Protein AF-A0A3D8HR79-F1 (afdb_monomer)

Mean predicted aligned error: 5.08 Å

Radius of gyration: 19.03 Å; Cα contacts (8 Å, |Δi|>4): 554; chains: 1; bounding box: 46×41×56 Å

Nearest PDB structures (foldseek):
  3zfv-assembly1_B  TM=5.501E-01  e=2.311E-08  Saccharolobus solfataricus
  3zfv-assembly3_C-3  TM=5.402E-01  e=1.880E-07  Saccharolobus solfataricus
  2y9h-assembly2_C  TM=3.612E-01  e=1.365E-04  Thermus thermophilus HB8
  6rm3-assembly1_SU0  TM=3.315E-01  e=6.739E-01  Vairimorpha necatrix
  4rx6-assembly1_A  TM=2.700E-01  e=4.431E-01  Bacillus subtilis subsp. subtilis str. 168

Solvent-accessible surface area (backbone atoms only — not comparable to full-atom values): 15802 Å² total; per-residue (Å²): 135,76,87,57,55,38,27,26,40,40,38,36,45,37,46,61,91,64,74,50,58,56,70,52,35,68,45,53,49,50,31,39,49,54,27,34,40,72,72,71,59,87,54,93,82,73,61,70,82,88,37,90,58,46,91,80,30,69,56,36,58,74,71,67,64,74,100,65,80,61,45,41,28,40,42,58,64,63,60,40,73,44,65,49,37,32,36,40,24,24,38,80,43,33,80,45,47,67,61,50,51,53,14,48,48,42,17,49,66,74,67,22,40,69,53,100,91,46,70,48,68,59,80,38,38,39,35,23,49,74,84,42,83,21,34,68,64,73,63,74,87,59,59,45,80,69,95,75,60,76,43,67,59,83,77,94,77,80,54,44,30,33,33,39,37,37,59,21,34,36,34,46,72,55,95,92,37,72,60,48,76,96,69,64,50,58,66,58,55,53,48,40,25,52,56,45,52,31,46,44,73,73,41,73,91,69,84,78,74,95,65,54,55,42,74,80,45,75,52,66,46,79,46,87,38,86,40,84,39,91,88,69,82,44,76,46,84,65,41,21,38,31,40,40,39,31,36,34,67,28,45,67,69,35,37,52,48,50,55,48,22,43,74,72,21,36,54,46,58,27,63,43,22,24,9,34,41,46,80,44,82,96

pLDDT: mean 91.26, std 10.56, range [34.75, 98.69]

Structure (mmCIF, N/CA/C/O backbone):
data_AF-A0A3D8HR79-F1
#
_entry.id   AF-A0A3D8HR79-F1
#
loop_
_atom_site.group_PDB
_atom_site.id
_atom_site.type_symbol
_atom_site.label_atom_id
_atom_site.label_alt_id
_atom_site.label_comp_id
_atom_site.label_asym_id
_atom_site.label_entity_id
_atom_site.label_seq_id
_atom_site.pdbx_PDB_ins_code
_atom_site.Cartn_x
_atom_site.Cartn_y
_atom_site.Cartn_z
_atom_site.occupancy
_atom_site.B_iso_or_equiv
_atom_site.auth_seq_id
_atom_site.auth_comp_id
_atom_site.auth_asym_id
_atom_site.auth_atom_id
_atom_site.pdbx_PDB_model_num
ATOM 1 N N . MET A 1 1 ? 7.649 -23.011 -12.325 1.00 34.75 1 MET A N 1
ATOM 2 C CA . MET A 1 1 ? 6.712 -22.735 -11.217 1.00 34.75 1 MET A CA 1
ATOM 3 C C . MET A 1 1 ? 7.301 -21.598 -10.409 1.00 34.75 1 MET A C 1
ATOM 5 O O . MET A 1 1 ? 8.105 -21.824 -9.521 1.00 34.75 1 MET A O 1
ATOM 9 N N . THR A 1 2 ? 7.035 -20.374 -10.845 1.00 48.09 2 THR A N 1
ATOM 10 C CA . THR A 1 2 ? 7.428 -19.134 -10.173 1.00 48.09 2 THR A CA 1
ATOM 11 C C . THR A 1 2 ? 6.585 -18.993 -8.909 1.00 48.09 2 THR A C 1
ATOM 13 O O . THR A 1 2 ? 5.376 -19.196 -8.978 1.00 48.09 2 THR A O 1
ATOM 16 N N . ASP A 1 3 ? 7.207 -18.689 -7.767 1.00 66.81 3 ASP A N 1
ATOM 17 C CA . ASP A 1 3 ? 6.508 -18.456 -6.495 1.00 66.81 3 ASP A CA 1
ATOM 18 C C . ASP A 1 3 ? 5.517 -17.293 -6.661 1.00 66.81 3 ASP A C 1
ATOM 20 O O . ASP A 1 3 ? 5.898 -16.118 -6.610 1.00 66.81 3 ASP A O 1
ATOM 24 N N . ALA A 1 4 ? 4.258 -17.622 -6.954 1.00 80.88 4 ALA A N 1
ATOM 25 C CA . ALA A 1 4 ? 3.205 -16.641 -7.156 1.00 80.88 4 ALA A CA 1
ATOM 26 C C . ALA A 1 4 ? 2.986 -15.871 -5.851 1.00 80.88 4 ALA A C 1
ATOM 28 O O . ALA A 1 4 ? 2.909 -16.460 -4.773 1.00 80.88 4 ALA A O 1
ATOM 29 N N . LEU A 1 5 ? 2.913 -14.545 -5.951 1.00 93.00 5 LEU A N 1
ATOM 30 C CA . LEU A 1 5 ? 2.750 -13.688 -4.786 1.00 93.00 5 LEU A CA 1
ATOM 31 C C . LEU A 1 5 ? 1.323 -13.832 -4.253 1.00 93.00 5 LEU A C 1
ATOM 33 O O . LEU A 1 5 ? 0.369 -13.477 -4.944 1.00 93.00 5 LEU A O 1
ATOM 37 N N . GLU A 1 6 ? 1.194 -14.361 -3.040 1.00 96.44 6 GLU A N 1
ATOM 38 C CA . GLU A 1 6 ? -0.088 -14.483 -2.352 1.00 96.44 6 GLU A CA 1
ATOM 39 C C . GLU A 1 6 ? -0.481 -13.155 -1.696 1.00 96.44 6 GLU A C 1
ATOM 41 O O . GLU A 1 6 ? 0.364 -12.468 -1.104 1.00 96.44 6 GLU A O 1
ATOM 46 N N . PHE A 1 7 ? -1.753 -12.783 -1.802 1.00 97.94 7 PHE A N 1
ATOM 47 C CA . PHE A 1 7 ? -2.290 -11.565 -1.217 1.00 97.94 7 PHE A CA 1
ATOM 48 C C . PHE A 1 7 ? -3.761 -11.700 -0.812 1.00 97.94 7 PHE A C 1
ATOM 50 O O . PHE A 1 7 ? -4.469 -12.594 -1.250 1.00 97.94 7 PHE A O 1
ATOM 57 N N . CYS A 1 8 ? -4.223 -10.768 0.014 1.00 97.94 8 CYS A N 1
ATOM 58 C CA . CYS A 1 8 ? -5.627 -10.578 0.370 1.00 97.94 8 CYS A CA 1
ATOM 59 C C . CYS A 1 8 ? -5.891 -9.075 0.449 1.00 97.94 8 CYS A C 1
ATOM 61 O O . CYS A 1 8 ? -5.080 -8.337 1.019 1.00 97.94 8 CYS A O 1
ATOM 63 N N . LYS A 1 9 ? -7.015 -8.599 -0.089 1.00 98.44 9 LYS A N 1
ATOM 64 C CA . LYS A 1 9 ? -7.415 -7.189 -0.009 1.00 98.44 9 LYS A CA 1
ATOM 65 C C . LYS A 1 9 ? -8.655 -7.041 0.859 1.00 98.44 9 LYS A C 1
ATOM 67 O O . LYS A 1 9 ? -9.714 -7.551 0.524 1.00 98.44 9 LYS A O 1
ATOM 72 N N . ILE A 1 10 ? -8.548 -6.259 1.928 1.00 98.56 10 ILE A N 1
ATOM 73 C CA . ILE A 1 10 ? -9.700 -5.839 2.728 1.00 98.56 10 ILE A CA 1
ATOM 74 C C . ILE A 1 10 ? -10.057 -4.407 2.335 1.00 98.56 10 ILE A C 1
ATOM 76 O O . ILE A 1 10 ? -9.247 -3.505 2.536 1.00 98.56 10 ILE A O 1
ATOM 80 N N . SER A 1 11 ? -11.244 -4.184 1.778 1.00 98.44 11 SER A N 1
ATOM 81 C CA . SER A 1 11 ? -11.741 -2.865 1.365 1.00 98.44 11 SER A CA 1
ATOM 82 C C . SER A 1 11 ? -12.778 -2.349 2.358 1.00 98.44 11 SER A C 1
ATOM 84 O O . SER A 1 11 ? -13.669 -3.082 2.773 1.00 98.44 11 SER A O 1
ATOM 86 N N . VAL A 1 12 ? -12.690 -1.073 2.717 1.00 97.75 12 VAL A N 1
ATOM 87 C CA . VAL A 1 12 ? -13.604 -0.384 3.629 1.00 97.75 12 VAL A CA 1
ATOM 88 C C . VAL A 1 12 ? -14.261 0.772 2.893 1.00 97.75 12 VAL A C 1
ATOM 90 O O . VAL A 1 12 ? -13.577 1.647 2.361 1.00 97.75 12 VAL A O 1
ATOM 93 N N . LEU A 1 13 ? -15.591 0.802 2.928 1.00 95.88 13 LEU A N 1
ATOM 94 C CA . LEU A 1 13 ? -16.388 1.962 2.553 1.00 95.88 13 LEU A CA 1
ATOM 95 C C . LEU A 1 13 ? -16.957 2.581 3.826 1.00 95.88 13 LEU A C 1
ATOM 97 O O . LEU A 1 13 ? -17.757 1.949 4.519 1.00 95.88 13 LEU A O 1
ATOM 101 N N . ALA A 1 14 ? -16.548 3.807 4.139 1.00 92.25 14 ALA A N 1
ATOM 102 C CA . ALA A 1 14 ? -16.938 4.493 5.367 1.00 92.25 14 ALA A CA 1
ATOM 103 C C . ALA A 1 14 ? -17.611 5.823 5.016 1.00 92.25 14 ALA A C 1
ATOM 105 O O . ALA A 1 14 ? -16.960 6.834 4.723 1.00 92.25 14 ALA A O 1
ATOM 106 N N . ARG A 1 15 ? -18.948 5.815 5.022 1.00 86.69 15 ARG A N 1
ATOM 107 C CA . ARG A 1 15 ? -19.763 6.938 4.557 1.00 86.69 15 ARG A CA 1
ATOM 108 C C . ARG A 1 15 ? -20.239 7.775 5.733 1.00 86.69 15 ARG A C 1
ATOM 110 O O . ARG A 1 15 ? -20.904 7.299 6.654 1.00 86.69 15 ARG A O 1
ATOM 117 N N . ASP A 1 16 ? -19.909 9.056 5.660 1.00 86.88 16 ASP A N 1
ATOM 118 C CA . ASP A 1 16 ? -20.444 10.097 6.526 1.00 86.88 16 ASP A CA 1
ATOM 119 C C . ASP A 1 16 ? -20.352 11.461 5.822 1.00 86.88 16 ASP A C 1
ATOM 121 O O . ASP A 1 16 ? -19.854 11.583 4.705 1.00 86.88 16 ASP A O 1
ATOM 125 N N . SER A 1 17 ? -20.827 12.493 6.505 1.00 84.38 17 SER A N 1
ATOM 126 C CA . SER A 1 17 ? -20.781 13.905 6.127 1.00 84.38 17 SER A CA 1
ATOM 127 C C . SER A 1 17 ? -19.424 14.578 6.376 1.00 84.38 17 SER A C 1
ATOM 129 O O . SER A 1 17 ? -19.198 15.703 5.929 1.00 84.38 17 SER A O 1
ATOM 131 N N . PHE A 1 18 ? -18.507 13.927 7.099 1.00 86.69 18 PHE A N 1
ATOM 132 C CA . PHE A 1 18 ? -17.199 14.503 7.414 1.00 86.69 18 PHE A CA 1
ATOM 133 C C . PHE A 1 18 ? -16.265 14.460 6.203 1.00 86.69 18 PHE A C 1
ATOM 135 O O . PHE A 1 18 ? -15.992 13.391 5.664 1.00 86.69 18 PHE A O 1
ATOM 142 N N . LYS A 1 19 ? -15.698 15.613 5.836 1.00 86.44 19 LYS A N 1
ATOM 143 C CA . LYS A 1 19 ? -14.689 15.700 4.777 1.00 86.44 19 LYS A CA 1
ATOM 144 C C . LYS A 1 19 ? -13.327 15.190 5.279 1.00 86.44 19 LYS A C 1
ATOM 146 O O . LYS A 1 19 ? -12.818 15.746 6.259 1.00 86.44 19 LYS A O 1
ATOM 151 N N . PRO A 1 20 ? -12.712 14.185 4.628 1.00 89.56 20 PRO A N 1
ATOM 152 C CA . PRO A 1 20 ? -11.369 13.743 4.978 1.00 89.56 20 PRO A CA 1
ATOM 153 C C . PRO A 1 20 ? -10.307 14.821 4.706 1.00 89.56 20 PRO A C 1
ATOM 155 O O . PRO A 1 20 ? -10.482 15.656 3.812 1.00 89.56 20 PRO A O 1
ATOM 158 N N . PRO A 1 21 ? -9.175 14.814 5.436 1.00 90.00 21 PRO A N 1
ATOM 159 C CA . PRO A 1 21 ? -7.999 15.570 5.024 1.00 90.00 21 PRO A CA 1
ATOM 160 C C . PRO A 1 21 ? -7.472 15.047 3.681 1.00 90.00 21 PRO A C 1
ATOM 162 O O . PRO A 1 21 ? -7.725 13.904 3.306 1.00 90.00 21 PRO A O 1
ATOM 165 N N . PHE A 1 22 ? -6.656 15.854 2.995 1.00 91.25 22 PHE A N 1
ATOM 166 C CA . PHE A 1 22 ? -6.053 15.476 1.709 1.00 91.25 22 PHE A CA 1
ATOM 167 C C . PHE A 1 22 ? -5.310 14.126 1.755 1.00 91.25 22 PHE A C 1
ATOM 169 O O . PHE A 1 22 ? -5.298 13.387 0.775 1.00 91.25 22 PHE A O 1
ATOM 176 N N . PHE A 1 23 ? -4.733 13.786 2.909 1.00 92.19 23 PHE A N 1
ATOM 177 C CA . PHE A 1 23 ? -4.073 12.512 3.163 1.00 92.19 23 PHE A CA 1
ATOM 178 C C . PHE A 1 23 ? -4.604 11.864 4.448 1.00 92.19 23 PHE A C 1
ATOM 180 O O . PHE A 1 23 ? -4.457 12.425 5.535 1.00 92.19 23 PHE A O 1
ATOM 187 N N . ILE A 1 24 ? -5.170 10.658 4.331 1.00 92.50 24 ILE A N 1
ATOM 188 C CA . ILE A 1 24 ? -5.772 9.909 5.452 1.00 92.50 24 ILE A CA 1
ATOM 189 C C . ILE A 1 24 ? -4.855 8.829 6.044 1.00 92.50 24 ILE A C 1
ATOM 191 O O . ILE A 1 24 ? -5.107 8.334 7.141 1.00 92.50 24 ILE A O 1
ATOM 195 N N . GLY A 1 25 ? -3.767 8.466 5.357 1.00 93.12 25 GLY A N 1
ATOM 196 C CA . GLY A 1 25 ? -2.983 7.274 5.695 1.00 93.12 25 GLY A CA 1
ATOM 197 C C . GLY A 1 25 ? -2.431 7.256 7.122 1.00 93.12 25 GLY A C 1
ATOM 198 O O . GLY A 1 25 ? -2.397 6.212 7.765 1.00 93.12 25 GLY A O 1
ATOM 199 N N . SER A 1 26 ? -2.051 8.414 7.673 1.00 90.25 26 SER A N 1
ATOM 200 C CA . SER A 1 26 ? -1.564 8.495 9.059 1.00 90.25 26 SER A CA 1
ATOM 201 C C . SER A 1 26 ? -2.650 8.256 10.109 1.00 90.25 26 SER A C 1
ATOM 203 O O . SER A 1 26 ? -2.372 7.592 11.110 1.00 90.25 26 SER A O 1
ATOM 205 N N . SER A 1 27 ? -3.853 8.806 9.918 1.00 90.25 27 SER A N 1
ATOM 206 C CA . SER A 1 27 ? -4.946 8.655 10.885 1.00 90.25 27 SER A CA 1
ATOM 207 C C . SER A 1 27 ? -5.519 7.244 10.838 1.00 90.25 27 SER A C 1
ATOM 209 O O . SER A 1 27 ? -5.667 6.628 11.891 1.00 90.25 27 SER A O 1
ATOM 211 N N . VAL A 1 28 ? -5.740 6.702 9.636 1.00 94.38 28 VAL A N 1
ATOM 212 C CA . VAL A 1 28 ? -6.233 5.330 9.444 1.00 94.38 28 VAL A CA 1
ATOM 213 C C . VAL A 1 28 ? -5.239 4.316 10.003 1.00 94.38 28 VAL A C 1
ATOM 215 O O . VAL A 1 28 ? -5.604 3.512 10.858 1.00 94.38 28 VAL A O 1
ATOM 218 N N . ARG A 1 29 ? -3.954 4.404 9.627 1.00 94.69 29 ARG A N 1
ATOM 219 C CA . ARG A 1 29 ? -2.916 3.504 10.155 1.00 94.69 29 ARG A CA 1
ATOM 220 C C . ARG A 1 29 ? -2.829 3.552 11.677 1.00 94.69 29 ARG A C 1
ATOM 222 O O . ARG A 1 29 ? -2.655 2.511 12.309 1.00 94.69 29 ARG A O 1
ATOM 229 N N . GLY A 1 30 ? -2.890 4.751 12.259 1.00 93.50 30 GLY A N 1
ATOM 230 C CA . GLY A 1 30 ? -2.798 4.946 13.704 1.00 93.50 30 GLY A CA 1
ATOM 231 C C . GLY A 1 30 ? -3.991 4.360 14.457 1.00 93.50 30 GLY A C 1
ATOM 232 O O . GLY A 1 30 ? -3.796 3.652 15.442 1.00 93.50 30 GLY A O 1
ATOM 233 N N . ALA A 1 31 ? -5.208 4.613 13.972 1.00 94.94 31 ALA A N 1
ATOM 234 C CA . ALA A 1 31 ? -6.428 4.078 14.569 1.00 94.94 31 ALA A CA 1
ATOM 235 C C . ALA A 1 31 ? -6.493 2.548 14.452 1.00 94.94 31 ALA A C 1
ATOM 237 O O . ALA A 1 31 ? -6.803 1.886 15.442 1.00 94.94 31 ALA A O 1
ATOM 238 N N . LEU A 1 32 ? -6.096 1.984 13.303 1.00 97.50 32 LEU A N 1
ATOM 239 C CA . LEU A 1 32 ? -6.008 0.533 13.139 1.00 97.50 32 LEU A CA 1
ATOM 240 C C . LEU A 1 32 ? -4.992 -0.062 14.109 1.00 97.50 32 LEU A C 1
ATOM 242 O O . LEU A 1 32 ? -5.269 -1.080 14.726 1.00 97.50 32 LEU A O 1
ATOM 246 N N . GLY A 1 33 ? -3.842 0.590 14.291 1.00 96.44 33 GLY A N 1
ATOM 247 C CA . GLY A 1 33 ? -2.816 0.114 15.216 1.00 96.44 33 GLY A CA 1
ATOM 248 C C . GLY A 1 33 ? -3.325 0.064 16.651 1.00 96.44 33 GLY A C 1
ATOM 249 O O . GLY A 1 33 ? -3.103 -0.922 17.348 1.00 96.44 33 GLY A O 1
ATOM 250 N N . HIS A 1 34 ? -4.067 1.086 17.079 1.00 95.25 34 HIS A N 1
ATOM 251 C CA . HIS A 1 34 ? -4.714 1.071 18.388 1.00 95.25 34 HIS A CA 1
ATOM 252 C C . HIS A 1 34 ? -5.738 -0.069 18.500 1.00 95.25 34 HIS A C 1
ATOM 254 O O . HIS A 1 34 ? -5.740 -0.784 19.504 1.00 95.25 34 HIS A O 1
ATOM 260 N N . ALA A 1 35 ? -6.602 -0.243 17.498 1.00 96.94 35 ALA A N 1
ATOM 261 C CA . ALA A 1 35 ? -7.620 -1.288 17.504 1.00 96.94 35 ALA A CA 1
ATOM 262 C C . ALA A 1 35 ? -6.992 -2.686 17.536 1.00 96.94 35 ALA A C 1
ATOM 264 O O . ALA A 1 35 ? -7.309 -3.483 18.417 1.00 96.94 35 ALA A O 1
ATOM 265 N N . LEU A 1 36 ? -6.029 -2.941 16.650 1.00 97.69 36 LEU A N 1
ATOM 266 C CA . LEU A 1 36 ? -5.305 -4.203 16.567 1.00 97.69 36 LEU A CA 1
ATOM 267 C C . LEU A 1 36 ? -4.607 -4.519 17.887 1.00 97.69 36 LEU A C 1
ATOM 269 O O . LEU A 1 36 ? -4.794 -5.604 18.428 1.00 97.69 36 LEU A O 1
ATOM 273 N N . LYS A 1 37 ? -3.879 -3.551 18.462 1.00 96.38 37 LYS A N 1
ATOM 274 C CA . LYS A 1 37 ? -3.212 -3.734 19.757 1.00 96.38 37 LYS A CA 1
ATOM 275 C C . LYS A 1 37 ? -4.196 -4.124 20.855 1.00 96.38 37 LYS A C 1
ATOM 277 O O . LYS A 1 37 ? -3.887 -5.007 21.641 1.00 96.38 37 LYS A O 1
ATOM 282 N N . SER A 1 38 ? -5.373 -3.499 20.894 1.00 95.06 38 SER A N 1
ATOM 283 C CA . SER A 1 38 ? -6.394 -3.808 21.905 1.00 95.06 38 SER A CA 1
ATOM 284 C C . SER A 1 38 ? -7.036 -5.189 21.753 1.00 95.06 38 SER A C 1
ATOM 286 O O . SER A 1 38 ? -7.643 -5.666 22.702 1.00 95.06 38 SER A O 1
ATOM 288 N N . ILE A 1 39 ? -6.919 -5.813 20.578 1.00 94.81 39 ILE A N 1
ATOM 289 C CA . ILE A 1 39 ? -7.441 -7.160 20.315 1.00 94.81 39 ILE A CA 1
ATOM 290 C C . ILE A 1 39 ? -6.381 -8.221 20.608 1.00 94.81 39 ILE A C 1
ATOM 292 O O . ILE A 1 39 ? -6.700 -9.255 21.179 1.00 94.81 39 ILE A O 1
ATOM 296 N N . VAL A 1 40 ? -5.127 -7.979 20.211 1.00 96.00 40 VAL A N 1
ATOM 297 C CA . VAL A 1 40 ? -4.087 -9.025 20.214 1.00 96.00 40 VAL A CA 1
ATOM 298 C C . VAL A 1 40 ? -3.132 -8.954 21.402 1.00 96.00 40 VAL A C 1
ATOM 300 O O . VAL A 1 40 ? -2.361 -9.884 21.629 1.00 96.00 40 VAL A O 1
ATOM 303 N N . CYS A 1 41 ? -3.103 -7.842 22.140 1.00 95.12 41 CYS A N 1
ATOM 304 C CA . CYS A 1 41 ? -2.185 -7.698 23.262 1.00 95.12 41 CYS A CA 1
ATOM 305 C C . CYS A 1 41 ? -2.716 -8.437 24.493 1.00 95.12 41 CYS A C 1
ATOM 307 O O . CYS A 1 41 ? -3.749 -8.074 25.042 1.00 95.12 41 CYS A O 1
ATOM 309 N N . ILE A 1 42 ? -1.955 -9.431 24.949 1.00 91.56 42 ILE A N 1
ATOM 310 C CA . ILE A 1 42 ? -2.266 -10.246 26.134 1.00 91.56 42 ILE A CA 1
ATOM 311 C C . ILE A 1 42 ? -1.532 -9.790 27.407 1.00 91.56 42 ILE A C 1
ATOM 313 O O . ILE A 1 42 ? -1.620 -10.451 28.435 1.00 91.56 42 ILE A O 1
ATOM 317 N N . LYS A 1 43 ? -0.745 -8.706 27.342 1.00 87.44 43 LYS A N 1
ATOM 318 C CA . LYS A 1 43 ? 0.040 -8.189 28.479 1.00 87.44 43 LYS A CA 1
ATOM 319 C C . LYS A 1 43 ? -0.629 -6.944 29.048 1.00 87.44 43 LYS A C 1
ATOM 321 O O . LYS A 1 43 ? -0.856 -5.985 28.314 1.00 87.44 43 LYS A O 1
ATOM 326 N N . ASP A 1 44 ? -0.778 -6.903 30.367 1.00 77.88 44 ASP A N 1
ATOM 327 C CA . ASP A 1 44 ? -1.381 -5.768 31.081 1.00 77.88 44 ASP A CA 1
ATOM 328 C C . ASP A 1 44 ? -0.601 -4.458 30.901 1.00 77.88 44 ASP A C 1
ATOM 330 O O . ASP A 1 44 ? -1.176 -3.374 30.850 1.00 77.88 44 ASP A O 1
ATOM 334 N N . THR A 1 45 ? 0.726 -4.540 30.759 1.00 78.44 45 THR A N 1
ATOM 335 C CA . THR A 1 45 ? 1.590 -3.357 30.607 1.00 78.44 45 THR A CA 1
ATOM 336 C C . THR A 1 45 ? 1.500 -2.710 29.226 1.00 78.44 45 THR A C 1
ATOM 338 O O . THR A 1 45 ? 1.948 -1.576 29.053 1.00 78.44 45 THR A O 1
ATOM 341 N N . ALA A 1 46 ? 0.978 -3.427 28.223 1.00 82.38 46 ALA A N 1
ATOM 342 C CA . ALA A 1 46 ? 0.935 -3.009 26.822 1.00 82.38 46 ALA A CA 1
ATOM 343 C C . ALA A 1 46 ? 2.291 -2.518 26.253 1.00 82.38 46 ALA A C 1
ATOM 345 O O . ALA A 1 46 ? 2.325 -1.740 25.290 1.00 82.38 46 ALA A O 1
ATOM 346 N N . GLN A 1 47 ? 3.420 -2.966 26.815 1.00 87.81 47 GLN A N 1
ATOM 347 C CA . GLN A 1 47 ? 4.761 -2.628 26.335 1.00 87.81 47 GLN A CA 1
ATOM 348 C C . GLN A 1 47 ? 5.273 -3.681 25.350 1.00 87.81 47 GLN A C 1
ATOM 350 O O . GLN A 1 47 ? 5.285 -4.873 25.640 1.00 87.81 47 GLN A O 1
ATOM 355 N N . CYS A 1 48 ? 5.713 -3.230 24.174 1.00 90.50 48 CYS A N 1
ATOM 356 C CA . CYS A 1 48 ? 6.242 -4.118 23.136 1.00 90.50 48 CYS A CA 1
ATOM 357 C C . CYS A 1 48 ? 7.757 -4.333 23.250 1.00 90.50 48 CYS A C 1
ATOM 359 O O . CYS A 1 48 ? 8.271 -5.340 22.769 1.00 90.50 48 CYS A O 1
ATOM 361 N N . ASN A 1 49 ? 8.476 -3.407 23.891 1.00 87.81 49 ASN A N 1
ATOM 362 C CA . ASN A 1 49 ? 9.912 -3.544 24.105 1.00 87.81 49 ASN A CA 1
ATOM 363 C C . ASN A 1 49 ? 10.193 -4.696 25.082 1.00 87.81 49 ASN A C 1
ATOM 365 O O . ASN A 1 49 ? 9.669 -4.689 26.191 1.00 87.81 49 ASN A O 1
ATOM 369 N N . GLY A 1 50 ? 10.998 -5.675 24.665 1.00 86.94 50 GLY A N 1
ATOM 370 C CA . GLY A 1 50 ? 11.272 -6.877 25.461 1.00 86.94 50 GLY A CA 1
ATOM 371 C C . GLY A 1 50 ? 10.090 -7.849 25.587 1.00 86.94 50 GLY A C 1
ATOM 372 O O . GLY A 1 50 ? 10.116 -8.713 26.456 1.00 86.94 50 GLY A O 1
ATOM 373 N N . CYS A 1 51 ? 9.047 -7.724 24.755 1.00 91.44 51 CYS A N 1
ATOM 374 C CA . CYS A 1 51 ? 7.904 -8.636 24.798 1.00 91.44 51 CYS A CA 1
ATOM 375 C C . CYS A 1 51 ? 8.282 -10.037 24.287 1.00 91.44 51 CYS A C 1
ATOM 377 O O . CYS A 1 51 ? 8.730 -10.195 23.152 1.00 91.44 51 CYS A O 1
ATOM 379 N N . GLU A 1 52 ? 8.029 -11.063 25.100 1.00 92.06 52 GLU A N 1
ATOM 380 C CA . GLU A 1 52 ? 8.336 -12.474 24.803 1.00 92.06 52 GLU A CA 1
ATOM 381 C C . GLU A 1 52 ? 7.559 -13.009 23.589 1.00 92.06 52 GLU A C 1
ATOM 383 O O . GLU A 1 52 ? 8.037 -13.881 22.868 1.00 92.06 52 GLU A O 1
ATOM 388 N N . PHE A 1 53 ? 6.388 -12.428 23.312 1.00 91.50 53 PHE A N 1
ATOM 389 C CA . PHE A 1 53 ? 5.513 -12.805 22.200 1.00 91.50 53 PHE A CA 1
ATOM 390 C C . PHE A 1 53 ? 5.807 -12.039 20.903 1.00 91.50 53 PHE A C 1
ATOM 392 O O . PHE A 1 53 ? 5.083 -12.198 19.924 1.00 91.50 53 PHE A O 1
ATOM 399 N N . ALA A 1 54 ? 6.843 -11.190 20.866 1.00 91.38 54 ALA A N 1
ATOM 400 C CA . ALA A 1 54 ? 7.109 -10.301 19.732 1.00 91.38 54 ALA A CA 1
ATOM 401 C C . ALA A 1 54 ? 7.203 -11.039 18.385 1.00 91.38 54 ALA A C 1
ATOM 403 O O . ALA A 1 54 ? 6.703 -10.535 17.387 1.00 91.38 54 ALA A O 1
ATOM 404 N N . LYS A 1 55 ? 7.780 -12.249 18.365 1.00 89.75 55 LYS A N 1
ATOM 405 C CA . LYS A 1 55 ? 7.992 -13.038 17.137 1.00 89.75 55 LYS A CA 1
ATOM 406 C C . LYS A 1 55 ? 6.710 -13.572 16.487 1.00 89.75 55 LYS A C 1
ATOM 408 O O . LYS A 1 55 ? 6.746 -13.899 15.309 1.00 89.75 55 LYS A O 1
ATOM 413 N N . SER A 1 56 ? 5.623 -13.705 17.244 1.00 91.12 56 SER A N 1
ATOM 414 C CA . SER A 1 56 ? 4.340 -14.247 16.769 1.00 91.12 56 SER A CA 1
ATOM 415 C C . SER A 1 56 ? 3.201 -13.229 16.872 1.00 91.12 56 SER A C 1
ATOM 417 O O . SER A 1 56 ? 2.032 -13.576 16.737 1.00 91.12 56 SER A O 1
ATOM 419 N N . CYS A 1 57 ? 3.516 -11.969 17.178 1.00 94.81 57 CYS A N 1
ATOM 420 C CA . CYS A 1 57 ? 2.528 -10.926 17.409 1.00 94.81 57 CYS A CA 1
ATOM 421 C C . CYS A 1 57 ? 2.333 -10.093 16.138 1.00 94.81 57 CYS A C 1
ATOM 423 O O . CYS A 1 57 ? 3.180 -9.268 15.799 1.00 94.81 57 CYS A O 1
ATOM 425 N N . VAL A 1 58 ? 1.166 -10.220 15.500 1.00 96.12 58 VAL A N 1
ATOM 426 C CA . VAL A 1 58 ? 0.801 -9.433 14.305 1.00 96.12 58 VAL A CA 1
ATOM 427 C C . VAL A 1 58 ? 0.935 -7.918 14.524 1.00 96.12 58 VAL A C 1
ATOM 429 O O . VAL A 1 58 ? 1.395 -7.189 13.647 1.00 96.12 58 VAL A O 1
ATOM 432 N N . PHE A 1 59 ? 0.611 -7.413 15.724 1.00 97.00 59 PHE A N 1
ATOM 433 C CA . PHE A 1 59 ? 0.804 -5.993 16.034 1.00 97.00 59 PHE A CA 1
ATOM 434 C C . PHE A 1 59 ? 2.288 -5.606 15.999 1.00 97.00 59 PHE A C 1
ATOM 436 O O . PHE A 1 59 ? 2.634 -4.548 15.467 1.00 97.00 59 PHE A O 1
ATOM 443 N N . PHE A 1 60 ? 3.163 -6.453 16.546 1.00 95.38 60 PHE A N 1
ATOM 444 C CA . PHE A 1 60 ? 4.601 -6.202 16.553 1.00 95.38 60 PHE A CA 1
ATOM 445 C C . PHE A 1 60 ? 5.150 -6.167 15.121 1.00 95.38 60 PHE A C 1
ATOM 447 O O . PHE A 1 60 ? 5.821 -5.200 14.748 1.00 95.38 60 PHE A O 1
ATOM 454 N N . ASP A 1 61 ? 4.773 -7.140 14.291 1.00 94.06 61 ASP A N 1
ATOM 455 C CA . ASP A 1 61 ? 5.174 -7.213 12.882 1.00 94.06 61 ASP A CA 1
ATOM 456 C C . ASP A 1 61 ? 4.709 -5.993 12.068 1.00 94.06 61 ASP A C 1
ATOM 458 O O . ASP A 1 61 ? 5.450 -5.460 11.231 1.00 94.06 61 ASP A O 1
ATOM 462 N N . PHE A 1 62 ? 3.511 -5.475 12.355 1.00 95.38 62 PHE A N 1
ATOM 463 C CA . PHE A 1 62 ? 2.951 -4.341 11.620 1.00 95.38 62 PHE A CA 1
ATOM 464 C C . PHE A 1 62 ? 3.493 -2.978 12.069 1.00 95.38 62 PHE A C 1
ATOM 466 O O . PHE A 1 62 ? 3.599 -2.044 11.259 1.00 95.38 62 PHE A O 1
ATOM 473 N N . TYR A 1 63 ? 3.773 -2.819 13.366 1.00 94.56 63 TYR A N 1
ATOM 474 C CA . TYR A 1 63 ? 3.967 -1.502 13.979 1.00 94.56 63 TYR A CA 1
ATOM 475 C C . TYR A 1 63 ? 5.317 -1.301 14.666 1.00 94.56 63 TYR A C 1
ATOM 477 O O . TYR A 1 63 ? 5.777 -0.158 14.699 1.00 94.56 63 TYR A O 1
ATOM 485 N N . GLU A 1 64 ? 5.955 -2.359 15.163 1.00 93.81 64 GLU A N 1
ATOM 486 C CA . GLU A 1 64 ? 7.179 -2.265 15.971 1.00 93.81 64 GLU A CA 1
ATOM 487 C C . GLU A 1 64 ? 8.432 -2.716 15.211 1.00 93.81 64 GLU A C 1
ATOM 489 O O . GLU A 1 64 ? 9.512 -2.168 15.444 1.00 93.81 64 GLU A O 1
ATOM 494 N N . CYS A 1 65 ? 8.304 -3.640 14.252 1.00 90.75 65 CYS A N 1
ATOM 495 C CA . CYS A 1 65 ? 9.393 -4.023 13.355 1.00 90.75 65 CYS A CA 1
ATOM 496 C C . CYS A 1 65 ? 9.896 -2.814 12.545 1.00 90.75 65 CYS A C 1
ATOM 498 O O . CYS A 1 65 ? 9.151 -2.168 11.806 1.00 90.75 65 CYS A O 1
ATOM 500 N N . LYS A 1 66 ? 11.189 -2.495 12.676 1.00 89.44 66 LYS A N 1
ATOM 501 C CA . LYS A 1 66 ? 11.829 -1.340 12.020 1.00 89.44 66 LYS A CA 1
ATOM 502 C C . LYS A 1 66 ? 12.713 -1.790 10.868 1.00 89.44 66 LYS A C 1
ATOM 504 O O . LYS A 1 66 ? 13.307 -2.858 10.913 1.00 89.44 66 LYS A O 1
ATOM 509 N N . ASN A 1 67 ? 12.872 -0.917 9.873 1.00 86.06 67 ASN A N 1
ATOM 510 C CA . ASN A 1 67 ? 13.766 -1.120 8.724 1.00 86.06 67 ASN A CA 1
ATOM 511 C C . ASN A 1 67 ? 13.454 -2.367 7.872 1.00 86.06 67 ASN A C 1
ATOM 513 O O . ASN A 1 67 ? 14.322 -2.837 7.136 1.00 86.06 67 ASN A O 1
ATOM 517 N N . VAL A 1 68 ? 12.211 -2.850 7.921 1.00 90.94 68 VAL A N 1
ATOM 518 C CA . VAL A 1 68 ? 11.715 -3.970 7.113 1.00 90.94 68 VAL A CA 1
ATOM 519 C C . VAL A 1 68 ? 10.767 -3.486 6.016 1.00 90.94 68 VAL A C 1
ATOM 521 O O . VAL A 1 68 ? 10.197 -2.393 6.094 1.00 90.94 68 VAL A O 1
ATOM 524 N N . TYR A 1 69 ? 10.582 -4.312 4.988 1.00 92.56 69 TYR A N 1
ATOM 525 C CA . TYR A 1 69 ? 9.393 -4.216 4.150 1.00 92.56 69 TYR A CA 1
ATOM 526 C C . TYR A 1 69 ? 8.261 -4.911 4.895 1.00 92.56 69 TYR A C 1
ATOM 528 O O . TYR A 1 69 ? 8.342 -6.105 5.152 1.00 92.56 69 TYR A O 1
ATOM 536 N N . HIS A 1 70 ? 7.238 -4.156 5.286 1.00 94.62 70 HIS A N 1
ATOM 537 C CA . HIS A 1 70 ? 6.064 -4.769 5.889 1.00 94.62 70 HIS A CA 1
ATOM 538 C C . HIS A 1 70 ? 5.262 -5.498 4.814 1.00 94.62 70 HIS A C 1
ATOM 540 O O . HIS A 1 70 ? 5.055 -4.964 3.722 1.00 94.62 70 HIS A O 1
ATOM 546 N N . ASN A 1 71 ? 4.747 -6.669 5.168 1.00 96.75 71 ASN A N 1
ATOM 547 C CA . ASN A 1 71 ? 3.913 -7.509 4.312 1.00 96.75 71 ASN A CA 1
ATOM 548 C C . ASN A 1 71 ? 2.448 -7.039 4.281 1.00 96.75 71 ASN A C 1
ATOM 550 O O . ASN A 1 71 ? 1.522 -7.826 4.131 1.00 96.75 71 ASN A O 1
ATOM 554 N N . PHE A 1 72 ? 2.240 -5.728 4.402 1.00 98.00 72 PHE A N 1
ATOM 555 C CA . PHE A 1 72 ? 0.951 -5.090 4.199 1.00 98.00 72 PHE A CA 1
ATOM 556 C C . PHE A 1 72 ? 1.132 -3.662 3.679 1.00 98.00 72 PHE A C 1
ATOM 558 O O . PHE A 1 72 ? 2.165 -3.011 3.896 1.00 98.00 72 PHE A O 1
ATOM 565 N N . ARG A 1 73 ? 0.099 -3.131 3.029 1.00 97.88 73 ARG A N 1
ATOM 566 C CA . ARG A 1 73 ? 0.013 -1.705 2.694 1.00 97.88 73 ARG A CA 1
ATOM 567 C C . ARG A 1 73 ? -1.412 -1.199 2.790 1.00 97.88 73 ARG A C 1
ATOM 569 O O . ARG A 1 73 ? -2.350 -1.955 2.571 1.00 97.88 73 ARG A O 1
ATOM 576 N N . PHE A 1 74 ? -1.561 0.098 3.039 1.00 98.31 74 PHE A N 1
ATOM 577 C CA . PHE A 1 74 ? -2.847 0.753 2.808 1.00 98.31 74 PHE A CA 1
ATOM 578 C C . PHE A 1 74 ? -3.011 1.076 1.323 1.00 98.31 74 PHE A C 1
ATOM 580 O O . PHE A 1 74 ? -2.034 1.266 0.592 1.00 98.31 74 PHE A O 1
ATOM 587 N N . ASP A 1 75 ? -4.259 1.164 0.893 1.00 98.06 75 ASP A N 1
ATOM 588 C CA . ASP A 1 75 ? -4.656 1.551 -0.450 1.00 98.06 75 ASP A CA 1
ATOM 589 C C . ASP A 1 75 ? -5.737 2.628 -0.365 1.00 98.06 75 ASP A C 1
ATOM 591 O O . ASP A 1 75 ? -6.775 2.419 0.243 1.00 98.06 75 ASP A O 1
ATOM 595 N N . PHE A 1 76 ? -5.488 3.809 -0.910 1.00 97.06 76 PHE A N 1
ATOM 596 C CA . PHE A 1 76 ? -6.477 4.884 -1.007 1.00 97.06 76 PHE A CA 1
ATOM 597 C C . PHE A 1 76 ? -6.004 5.896 -2.045 1.00 97.06 76 PHE A C 1
ATOM 599 O O . PHE A 1 76 ? -4.893 5.793 -2.570 1.00 97.06 76 PHE A O 1
ATOM 606 N N . GLU A 1 77 ? -6.839 6.887 -2.326 1.00 95.69 77 GLU A N 1
ATOM 607 C CA . GLU A 1 77 ? -6.505 8.008 -3.199 1.00 95.69 77 GLU A CA 1
ATOM 608 C C . GLU A 1 77 ? -6.477 9.314 -2.405 1.00 95.69 77 GLU A C 1
ATOM 610 O O . GLU A 1 77 ? -7.132 9.458 -1.368 1.00 95.69 77 GLU A O 1
ATOM 615 N N . LEU A 1 78 ? -5.672 10.269 -2.864 1.00 94.12 78 LEU A N 1
ATOM 616 C CA . LEU A 1 78 ? -5.549 11.560 -2.196 1.00 94.12 78 LEU A CA 1
ATOM 617 C C . LEU A 1 78 ? -6.765 12.443 -2.466 1.00 94.12 78 LEU A C 1
ATOM 619 O O . LEU A 1 78 ? -7.310 12.460 -3.565 1.00 94.12 78 LEU A O 1
ATOM 623 N N . GLY A 1 79 ? -7.150 13.235 -1.467 1.00 92.25 79 GLY A N 1
ATOM 624 C CA . GLY A 1 79 ? -8.209 14.235 -1.619 1.00 92.25 79 GLY A CA 1
ATOM 625 C C . GLY A 1 79 ? -9.607 13.657 -1.840 1.00 92.25 79 GLY A C 1
ATOM 626 O O . GLY A 1 79 ? -10.489 14.383 -2.296 1.00 92.25 79 GLY A O 1
ATOM 627 N N . MET A 1 80 ? -9.823 12.381 -1.513 1.00 93.38 80 MET A N 1
ATOM 628 C CA . MET A 1 80 ? -11.134 11.755 -1.638 1.00 93.38 80 MET A CA 1
ATOM 629 C C . MET A 1 80 ? -12.173 12.384 -0.704 1.00 93.38 80 MET A C 1
ATOM 631 O O . MET A 1 80 ? -11.847 12.782 0.417 1.00 93.38 80 MET A O 1
ATOM 635 N N . PRO A 1 81 ? -13.446 12.470 -1.135 1.00 91.25 81 PRO A N 1
ATOM 636 C CA . PRO A 1 81 ? -14.511 13.072 -0.338 1.00 91.25 81 PRO A CA 1
ATOM 637 C C . PRO A 1 81 ? -14.990 12.169 0.808 1.00 91.25 81 PRO A C 1
ATOM 639 O O . PRO A 1 81 ? -15.847 12.586 1.584 1.00 91.25 81 PRO A O 1
ATOM 642 N N . ARG A 1 82 ? -14.477 10.935 0.906 1.00 91.69 82 ARG A N 1
ATOM 643 C CA . ARG A 1 82 ? -14.886 9.901 1.867 1.00 91.69 82 ARG A CA 1
ATOM 644 C C . ARG A 1 82 ? -13.677 9.154 2.419 1.00 91.69 82 ARG A C 1
ATOM 646 O O . ARG A 1 82 ? -12.607 9.166 1.813 1.00 91.69 82 ARG A O 1
ATOM 653 N N . TYR A 1 83 ? -13.858 8.499 3.562 1.00 92.31 83 TYR A N 1
ATOM 654 C CA . TYR A 1 83 ? -12.838 7.656 4.192 1.00 92.31 83 TYR A CA 1
ATOM 655 C C . TYR A 1 83 ? -12.876 6.232 3.630 1.00 92.31 83 TYR A C 1
ATOM 657 O O . TYR A 1 83 ? -12.909 5.261 4.382 1.00 92.31 83 TYR A O 1
ATOM 665 N N . ASP A 1 84 ? -12.865 6.119 2.306 1.00 95.12 84 ASP A N 1
ATOM 666 C CA . ASP A 1 84 ? -12.792 4.829 1.635 1.00 95.12 84 ASP A CA 1
ATOM 667 C C . ASP A 1 84 ? -11.313 4.453 1.485 1.00 95.12 84 ASP A C 1
ATOM 669 O O . ASP A 1 84 ? -10.485 5.257 1.041 1.00 95.12 84 ASP A O 1
ATOM 673 N N . PHE A 1 85 ? -10.956 3.253 1.928 1.00 97.62 85 PHE A N 1
ATOM 674 C CA . PHE A 1 85 ? -9.584 2.753 1.876 1.00 97.62 85 PHE A CA 1
ATOM 675 C C . PHE A 1 85 ? -9.574 1.228 1.855 1.00 97.62 85 PHE A C 1
ATOM 677 O O . PHE A 1 85 ? -10.521 0.576 2.278 1.00 97.62 85 PHE A O 1
ATOM 684 N N . GLY A 1 86 ? -8.474 0.652 1.398 1.00 98.31 86 GLY A N 1
ATOM 685 C CA . GLY A 1 86 ? -8.183 -0.763 1.482 1.00 98.31 86 GLY A CA 1
ATOM 686 C C . GLY A 1 86 ? -6.910 -1.042 2.268 1.00 98.31 86 GLY A C 1
ATOM 687 O O . GLY A 1 86 ? -6.103 -0.150 2.554 1.00 98.31 86 GLY A O 1
ATOM 688 N N . ILE A 1 87 ? -6.727 -2.311 2.597 1.00 98.56 87 ILE A N 1
ATOM 689 C CA . ILE A 1 87 ? -5.504 -2.875 3.150 1.00 98.56 87 ILE A CA 1
ATOM 690 C C . ILE A 1 87 ? -5.191 -4.121 2.344 1.00 98.56 87 ILE A C 1
ATOM 692 O O . ILE A 1 87 ? -6.004 -5.038 2.284 1.00 98.56 87 ILE A O 1
ATOM 696 N N . PHE A 1 88 ? -4.012 -4.151 1.739 1.00 98.69 88 PHE A N 1
ATOM 697 C CA . PHE A 1 88 ? -3.465 -5.383 1.197 1.00 98.69 88 PHE A CA 1
ATOM 698 C C . PHE A 1 88 ? -2.612 -6.063 2.256 1.00 98.69 88 PHE A C 1
ATOM 700 O O . PHE A 1 88 ? -1.791 -5.400 2.894 1.00 98.69 88 PHE A O 1
ATOM 707 N N . LEU A 1 89 ? -2.796 -7.368 2.396 1.00 98.56 89 LEU A N 1
ATOM 708 C CA . LEU A 1 89 ? -1.976 -8.297 3.161 1.00 98.56 89 LEU A CA 1
ATOM 709 C C . LEU A 1 89 ? -1.243 -9.196 2.165 1.00 98.56 89 LEU A C 1
ATOM 711 O O . LEU A 1 89 ? -1.814 -9.534 1.130 1.00 98.56 89 LEU A O 1
ATOM 715 N N . PHE A 1 90 ? 0.006 -9.553 2.450 1.00 98.00 90 PHE A N 1
ATOM 716 C CA . PHE A 1 90 ? 0.859 -10.295 1.523 1.00 98.00 90 PHE A CA 1
ATOM 717 C C . PHE A 1 90 ? 1.556 -11.471 2.203 1.00 98.00 90 PHE A C 1
ATOM 719 O O . PHE A 1 90 ? 1.986 -11.362 3.355 1.00 98.00 90 PHE A O 1
ATOM 726 N N . GLY A 1 91 ? 1.740 -12.565 1.460 1.00 95.56 91 GLY A N 1
ATOM 727 C CA . GLY A 1 91 ? 2.431 -13.764 1.938 1.00 95.56 91 GLY A CA 1
ATOM 728 C C . GLY A 1 91 ? 1.899 -14.207 3.300 1.00 95.56 91 GLY A C 1
ATOM 729 O O . GLY A 1 91 ? 0.690 -14.302 3.488 1.00 95.56 91 GLY A O 1
ATOM 730 N N . LYS A 1 92 ? 2.796 -14.374 4.283 1.00 93.25 92 LYS A N 1
ATOM 731 C CA . LYS A 1 92 ? 2.424 -14.805 5.642 1.00 93.25 92 LYS A CA 1
ATOM 732 C C . LYS A 1 92 ? 1.309 -13.974 6.290 1.00 93.25 92 LYS A C 1
ATOM 734 O O . LYS A 1 92 ? 0.545 -14.507 7.071 1.00 93.25 92 LYS A O 1
ATOM 739 N N . GLU A 1 93 ? 1.173 -12.686 5.963 1.00 96.50 93 GLU A N 1
ATOM 740 C CA . GLU A 1 93 ? 0.168 -11.834 6.617 1.00 96.50 93 GLU A CA 1
ATOM 741 C C . GLU A 1 93 ? -1.250 -12.047 6.097 1.00 96.50 93 GLU A C 1
ATOM 743 O O . GLU A 1 93 ? -2.196 -11.524 6.685 1.00 96.50 93 GLU A O 1
ATOM 748 N N . VAL A 1 94 ? -1.421 -12.815 5.020 1.00 97.25 94 VAL A N 1
ATOM 749 C CA . VAL A 1 94 ? -2.744 -13.217 4.535 1.00 97.25 94 VAL A CA 1
ATOM 750 C C . VAL A 1 94 ? -3.488 -13.998 5.619 1.00 97.25 94 VAL A C 1
ATOM 752 O O . VAL A 1 94 ? -4.662 -13.722 5.846 1.00 97.25 94 VAL A O 1
ATOM 755 N N . GLU A 1 95 ? -2.805 -14.858 6.385 1.00 96.12 95 GLU A N 1
ATOM 756 C CA . GLU A 1 95 ? -3.404 -15.628 7.491 1.00 96.12 95 GLU A CA 1
ATOM 757 C C . GLU A 1 95 ? -4.005 -14.735 8.592 1.00 96.12 95 GLU A C 1
ATOM 759 O O . GLU A 1 95 ? -4.938 -15.128 9.293 1.00 96.12 95 GLU A O 1
ATOM 764 N N . ASN A 1 96 ? -3.517 -13.496 8.705 1.00 97.19 96 ASN A N 1
ATOM 765 C CA . ASN A 1 96 ? -3.990 -12.514 9.669 1.00 97.19 96 ASN A CA 1
ATOM 766 C C . ASN A 1 96 ? -5.231 -11.739 9.184 1.00 97.19 96 ASN A C 1
ATOM 768 O O . ASN A 1 96 ? -5.743 -10.890 9.917 1.00 97.19 96 ASN A O 1
ATOM 772 N N . ALA A 1 97 ? -5.778 -12.020 7.995 1.00 97.56 97 ALA A N 1
ATOM 773 C CA . ALA A 1 97 ? -6.963 -11.327 7.482 1.00 97.56 97 ALA A CA 1
ATOM 774 C C . ALA A 1 97 ? -8.160 -11.318 8.461 1.00 97.56 97 ALA A C 1
ATOM 776 O O . ALA A 1 97 ? -8.714 -10.234 8.672 1.00 97.56 97 ALA A O 1
ATOM 777 N N . PRO A 1 98 ? -8.521 -12.423 9.153 1.0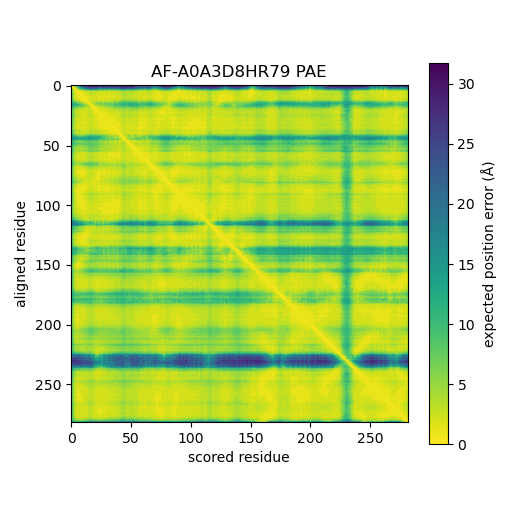0 96.31 98 PRO A N 1
ATOM 778 C CA . PRO A 1 98 ? -9.619 -12.409 10.126 1.00 96.31 98 PRO A CA 1
ATOM 779 C C . PRO A 1 98 ? -9.374 -11.472 11.319 1.00 96.31 98 PRO A C 1
ATOM 781 O O . PRO A 1 98 ? -10.272 -10.733 11.729 1.00 96.31 98 PRO A O 1
ATOM 784 N N . VAL A 1 99 ? -8.151 -11.444 11.866 1.00 96.81 99 VAL A N 1
ATOM 785 C CA . VAL A 1 99 ? -7.824 -10.556 12.995 1.00 96.81 99 VAL A CA 1
ATOM 786 C C . VAL A 1 99 ? -7.753 -9.092 12.557 1.00 96.81 99 VAL A C 1
ATOM 788 O O . VAL A 1 99 ? -8.186 -8.206 13.297 1.00 96.81 99 VAL A O 1
ATOM 791 N N . ILE A 1 100 ? -7.288 -8.816 11.333 1.00 97.88 100 ILE A N 1
ATOM 792 C CA . ILE A 1 100 ? -7.319 -7.465 10.759 1.00 97.88 100 ILE A CA 1
ATOM 793 C C . ILE A 1 100 ? -8.762 -7.017 10.493 1.00 97.88 100 ILE A C 1
ATOM 795 O O . ILE A 1 100 ? -9.090 -5.868 10.789 1.00 97.88 100 ILE A O 1
ATOM 799 N N . LEU A 1 101 ? -9.644 -7.899 10.015 1.00 96.88 101 LEU A N 1
ATOM 800 C CA . LEU A 1 101 ? -11.072 -7.613 9.843 1.00 96.88 101 LEU A CA 1
ATOM 801 C C . LEU A 1 101 ? -11.737 -7.253 11.181 1.00 96.88 101 LEU A C 1
ATOM 803 O O . LEU A 1 101 ? -12.420 -6.232 11.274 1.00 96.88 101 LEU A O 1
ATOM 807 N N . ALA A 1 102 ? -11.468 -8.022 12.241 1.00 96.00 102 ALA A N 1
ATOM 808 C CA . ALA A 1 102 ? -11.939 -7.711 13.592 1.00 96.00 102 ALA A CA 1
ATOM 809 C C . ALA A 1 102 ? -11.380 -6.369 14.107 1.00 96.00 102 ALA A C 1
ATOM 811 O O . ALA A 1 102 ? -12.109 -5.565 14.694 1.00 96.00 102 ALA A O 1
ATOM 812 N N . ALA A 1 103 ? -10.103 -6.075 13.842 1.00 97.44 103 ALA A N 1
ATOM 813 C CA . ALA A 1 103 ? -9.488 -4.795 14.190 1.00 97.44 103 ALA A CA 1
ATOM 814 C C . ALA A 1 103 ? -10.091 -3.615 13.423 1.00 97.44 103 ALA A C 1
ATOM 816 O O . ALA A 1 103 ? -10.285 -2.550 14.009 1.00 97.44 103 ALA A O 1
ATOM 817 N N . LEU A 1 104 ? -10.432 -3.790 12.146 1.00 97.12 104 LEU A N 1
ATOM 818 C CA . LEU A 1 104 ? -11.136 -2.785 11.351 1.00 97.12 104 LEU A CA 1
ATOM 819 C C . LEU A 1 104 ? -12.546 -2.538 11.885 1.00 97.12 104 LEU A C 1
ATOM 821 O O . LEU A 1 104 ? -12.927 -1.379 12.049 1.00 97.12 104 LEU A O 1
ATOM 825 N N . HIS A 1 105 ? -13.292 -3.595 12.218 1.00 95.12 105 HIS A N 1
ATOM 826 C CA . HIS A 1 105 ? -14.602 -3.467 12.859 1.00 95.12 105 HIS A CA 1
ATOM 827 C C . HIS A 1 105 ? -14.501 -2.659 14.159 1.00 95.12 105 HIS A C 1
ATOM 829 O O . HIS A 1 105 ? -15.148 -1.615 14.279 1.00 95.12 105 HIS A O 1
ATOM 835 N N . LYS A 1 106 ? -13.609 -3.056 15.077 1.00 95.25 106 LYS A N 1
ATOM 836 C CA . LYS A 1 106 ? -13.385 -2.355 16.350 1.00 95.25 106 LYS A CA 1
ATOM 837 C C . LYS A 1 106 ? -12.952 -0.905 16.135 1.00 95.25 106 LYS A C 1
ATOM 839 O O . LYS A 1 106 ? -13.454 0.008 16.794 1.00 95.25 106 LYS A O 1
ATOM 844 N N . MET A 1 107 ? -12.046 -0.669 15.186 1.00 95.75 107 MET A N 1
ATOM 845 C CA . MET A 1 107 ? -11.599 0.672 14.814 1.00 95.75 107 MET A CA 1
ATOM 846 C C . MET A 1 107 ? -12.771 1.546 14.366 1.00 95.75 107 MET A C 1
ATOM 848 O O . MET A 1 107 ? -12.881 2.681 14.817 1.00 95.75 107 MET A O 1
ATOM 852 N N . LEU A 1 108 ? -13.629 1.054 13.473 1.00 94.12 108 LEU A N 1
ATOM 853 C CA . LEU A 1 108 ? -14.662 1.862 12.823 1.00 94.12 108 LEU A CA 1
ATOM 854 C C . LEU A 1 108 ? -15.917 2.025 13.694 1.00 94.12 108 LEU A C 1
ATOM 856 O O . LEU A 1 108 ? -16.516 3.103 13.698 1.00 94.12 108 LEU A O 1
ATOM 860 N N . CYS A 1 109 ? -16.289 0.992 14.457 1.00 91.56 109 CYS A N 1
ATOM 861 C CA . CYS A 1 109 ? -17.527 0.956 15.239 1.00 91.56 109 CYS A CA 1
ATOM 862 C C . CYS A 1 109 ? -17.336 1.426 16.690 1.00 91.56 109 CYS A C 1
ATOM 864 O O . CYS A 1 109 ? -18.172 2.166 17.215 1.00 91.56 109 CYS A O 1
ATOM 866 N N . GLU A 1 110 ? -16.230 1.052 17.341 1.00 91.31 110 GLU A N 1
ATOM 867 C CA . GLU A 1 110 ? -16.027 1.282 18.780 1.00 91.31 110 GLU A CA 1
ATOM 868 C C . GLU A 1 110 ? -15.066 2.436 19.075 1.00 91.31 110 GLU A C 1
ATOM 870 O O . GLU A 1 110 ? -15.368 3.283 19.920 1.00 91.31 110 GLU A O 1
ATOM 875 N N . ILE A 1 111 ? -13.936 2.513 18.368 1.00 92.62 111 ILE A N 1
ATOM 876 C CA . ILE A 1 111 ? -12.872 3.489 18.660 1.00 92.62 111 ILE A CA 1
ATOM 877 C C . ILE A 1 111 ? -13.082 4.800 17.892 1.00 92.62 111 ILE A C 1
ATOM 879 O O . ILE A 1 111 ? -13.031 5.877 18.485 1.00 92.62 111 ILE A O 1
ATOM 883 N N . GLY A 1 112 ? -13.351 4.717 16.591 1.00 91.50 112 GLY A N 1
ATOM 884 C CA . GLY A 1 112 ? -13.409 5.842 15.660 1.00 91.50 112 GLY A CA 1
ATOM 885 C C . GLY A 1 112 ? -12.034 6.360 15.213 1.00 91.50 112 GLY A C 1
ATOM 886 O O . GLY A 1 112 ? -10.982 5.983 15.732 1.00 91.50 112 GLY A O 1
ATOM 887 N N . LEU A 1 113 ? -12.030 7.272 14.239 1.00 90.94 113 LEU A N 1
ATOM 888 C CA . LEU A 1 113 ? -10.812 7.928 13.744 1.00 90.94 113 LEU A CA 1
ATOM 889 C C . LEU A 1 113 ? -10.609 9.274 14.435 1.00 90.94 113 LEU A C 1
ATOM 891 O O . LEU A 1 113 ? -11.504 10.117 14.450 1.00 90.94 113 LEU A O 1
ATOM 895 N N . LYS A 1 114 ? -9.409 9.535 14.952 1.00 83.81 114 LYS A N 1
ATOM 896 C CA . LYS A 1 114 ? -9.061 10.864 15.472 1.00 83.81 114 LYS A CA 1
ATOM 897 C C . LYS A 1 114 ? -8.830 11.844 14.317 1.00 83.81 114 LYS A C 1
ATOM 899 O O . LYS A 1 114 ? -8.033 11.567 13.420 1.00 83.81 114 LYS A O 1
ATOM 904 N N . SER A 1 115 ? -9.499 12.994 14.362 1.00 78.25 115 SER A N 1
ATOM 905 C CA . SER A 1 115 ? -9.309 14.109 13.431 1.00 78.25 115 SER A CA 1
ATOM 906 C C . SER A 1 115 ? -9.323 15.425 14.206 1.00 78.25 115 SER A C 1
ATOM 908 O O . SER A 1 115 ? -10.355 15.771 14.781 1.00 78.25 115 SER A O 1
ATOM 910 N N . SER A 1 116 ? -8.176 16.113 14.242 1.00 70.38 116 SER A N 1
ATOM 911 C CA . SER A 1 116 ? -7.884 17.314 15.047 1.00 70.38 116 SER A CA 1
ATOM 912 C C . SER A 1 116 ? -8.414 17.231 16.486 1.00 70.38 116 SER A C 1
ATOM 914 O O . SER A 1 116 ? -7.713 16.712 17.352 1.00 70.38 116 SER A O 1
ATOM 916 N N . ASP A 1 117 ? -9.661 17.654 16.713 1.00 71.12 117 ASP A N 1
ATOM 917 C CA . ASP A 1 117 ? -10.259 17.829 18.042 1.00 71.12 117 ASP A CA 1
ATOM 918 C C . ASP A 1 117 ? -11.438 16.884 18.317 1.00 71.12 117 ASP A C 1
ATOM 920 O O . ASP A 1 117 ? -12.062 16.943 19.374 1.00 71.12 117 ASP A O 1
ATOM 924 N N . LYS A 1 118 ? -11.774 15.989 17.379 1.00 83.44 118 LYS A N 1
ATOM 925 C CA . LYS A 1 118 ? -12.895 15.054 17.536 1.00 83.44 118 LYS A CA 1
ATOM 926 C C . LYS A 1 118 ? -12.565 13.635 17.101 1.00 83.44 118 LYS A C 1
ATOM 928 O O . LYS A 1 118 ? -11.629 13.363 16.350 1.00 83.44 118 LYS A O 1
ATOM 933 N N . THR A 1 119 ? -13.380 12.715 17.600 1.00 88.31 119 THR A N 1
ATOM 934 C CA . THR A 1 119 ? -13.369 11.313 17.183 1.00 88.31 119 THR A CA 1
ATOM 935 C C . THR A 1 119 ? -14.491 11.119 16.173 1.00 88.31 119 THR A C 1
ATOM 937 O O . THR A 1 119 ? -15.658 11.308 16.507 1.00 88.31 119 THR A O 1
ATOM 940 N N . LEU A 1 120 ? -14.137 10.795 14.933 1.00 90.31 120 LEU A N 1
ATOM 941 C CA . LEU A 1 120 ? -15.078 10.511 13.858 1.00 90.31 120 LEU A CA 1
ATOM 942 C C . LEU A 1 120 ? -15.627 9.097 14.036 1.00 90.31 120 LEU A C 1
ATOM 944 O O . LEU A 1 120 ? -14.859 8.138 14.131 1.00 90.31 120 LEU A O 1
ATOM 948 N N . ARG A 1 121 ? -16.952 8.985 14.062 1.00 89.50 121 ARG A N 1
ATOM 949 C CA . ARG A 1 121 ? -17.688 7.720 14.062 1.00 89.50 121 ARG A CA 1
ATOM 950 C C . ARG A 1 121 ? -18.585 7.717 12.841 1.00 89.50 121 ARG A C 1
ATOM 952 O O . ARG A 1 121 ? -19.298 8.692 12.632 1.00 89.50 121 ARG A O 1
ATOM 959 N N . PHE A 1 122 ? -18.520 6.653 12.057 1.00 90.94 122 PHE A N 1
ATOM 960 C CA . PHE A 1 122 ? -19.224 6.569 10.785 1.00 90.94 122 PHE A CA 1
ATOM 961 C C . PHE A 1 122 ? -20.654 6.073 10.971 1.00 90.94 122 PHE A C 1
ATOM 963 O O . PHE A 1 122 ? -20.913 5.182 11.786 1.00 90.94 122 PHE A O 1
ATOM 970 N N . LYS A 1 123 ? -21.581 6.650 10.205 1.00 88.88 123 LYS A N 1
ATOM 971 C CA . LYS A 1 123 ? -22.975 6.191 10.136 1.00 88.88 123 LYS A CA 1
ATOM 972 C C . LYS A 1 123 ? -23.108 4.871 9.386 1.00 88.88 123 LYS A C 1
ATOM 974 O O . LYS A 1 123 ? -23.791 3.973 9.867 1.00 88.88 123 LYS A O 1
ATOM 979 N N . GLU A 1 124 ? -22.442 4.765 8.242 1.00 91.56 124 GLU A N 1
ATOM 980 C CA . GLU A 1 124 ? -22.486 3.597 7.368 1.00 91.56 124 GLU A CA 1
ATOM 981 C C . GLU A 1 124 ? -21.072 3.074 7.130 1.00 91.56 124 GLU A C 1
ATOM 983 O O . GLU A 1 124 ? -20.182 3.811 6.695 1.00 91.56 124 GLU A O 1
ATOM 988 N N . ILE A 1 125 ? -20.882 1.790 7.417 1.00 94.62 125 ILE A N 1
ATOM 989 C CA . ILE A 1 125 ? -19.622 1.076 7.238 1.00 94.62 125 ILE A CA 1
ATOM 990 C C . ILE A 1 125 ? -19.933 -0.200 6.472 1.00 94.62 125 ILE A C 1
ATOM 992 O O . ILE A 1 125 ? -20.828 -0.946 6.871 1.00 94.62 125 ILE A O 1
ATOM 996 N N . PHE A 1 126 ? -19.167 -0.446 5.415 1.00 96.00 126 PHE A N 1
ATOM 997 C CA . PHE A 1 126 ? -19.163 -1.702 4.677 1.00 96.00 126 PHE A CA 1
ATOM 998 C C . PHE A 1 126 ? -17.723 -2.194 4.563 1.00 96.00 126 PHE A C 1
ATOM 1000 O O . PHE A 1 126 ? -16.830 -1.402 4.252 1.00 96.00 126 PHE A O 1
ATOM 1007 N N . ILE A 1 127 ? -17.494 -3.477 4.825 1.00 97.62 127 ILE A N 1
ATOM 1008 C CA . ILE A 1 127 ? -16.180 -4.106 4.689 1.00 97.62 127 ILE A CA 1
ATOM 1009 C C . ILE A 1 127 ? -16.299 -5.291 3.741 1.00 97.62 127 ILE A C 1
ATOM 1011 O O . ILE A 1 127 ? -17.231 -6.090 3.852 1.00 97.62 127 ILE A O 1
ATOM 1015 N N . PHE A 1 128 ? -15.338 -5.387 2.831 1.00 97.94 128 PHE A N 1
ATOM 1016 C CA . PHE A 1 128 ? -15.233 -6.431 1.827 1.00 97.94 128 PHE A CA 1
ATOM 1017 C C . PHE A 1 128 ? -13.865 -7.096 1.920 1.00 97.94 128 PHE A C 1
ATOM 1019 O O . PHE A 1 128 ? -12.877 -6.412 2.190 1.00 97.94 128 PHE A O 1
ATOM 1026 N N . VAL A 1 129 ? -13.795 -8.394 1.660 1.00 98.00 129 VAL A N 1
ATOM 1027 C CA . VAL A 1 129 ? -12.548 -9.148 1.499 1.00 98.00 129 VAL A CA 1
ATOM 1028 C C . VAL A 1 129 ? -12.543 -9.685 0.078 1.00 98.00 129 VAL A C 1
ATOM 1030 O O . VAL A 1 129 ? -13.466 -10.395 -0.294 1.00 98.00 129 VAL A O 1
ATOM 1033 N N . ASN A 1 130 ? -11.547 -9.303 -0.724 1.00 96.19 130 ASN A N 1
ATOM 1034 C CA . ASN A 1 130 ? -11.461 -9.660 -2.146 1.00 96.19 130 ASN A CA 1
ATOM 1035 C C . ASN A 1 130 ? -12.765 -9.365 -2.908 1.00 96.19 130 ASN A C 1
ATOM 1037 O O . ASN A 1 130 ? -13.284 -10.179 -3.660 1.00 96.19 130 ASN A O 1
ATOM 1041 N N . ASP A 1 131 ? -13.327 -8.185 -2.636 1.00 95.62 131 ASP A N 1
ATOM 1042 C CA . ASP A 1 131 ? -14.604 -7.698 -3.171 1.00 95.62 131 ASP A CA 1
ATOM 1043 C C . ASP A 1 131 ? -15.857 -8.506 -2.750 1.00 95.62 131 ASP A C 1
ATOM 1045 O O . ASP A 1 131 ? -16.981 -8.095 -3.049 1.00 95.62 131 ASP A O 1
ATOM 1049 N N . GLU A 1 132 ? -15.712 -9.566 -1.946 1.00 96.69 132 GLU A N 1
ATOM 1050 C CA . GLU A 1 132 ? -16.818 -10.253 -1.274 1.00 96.69 132 GLU A CA 1
ATOM 1051 C C . GLU A 1 132 ? -17.271 -9.472 -0.034 1.00 96.69 132 G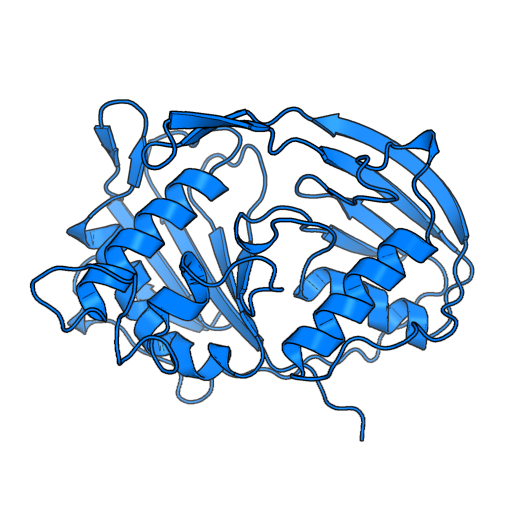LU A C 1
ATOM 1053 O O . GLU A 1 132 ? -16.462 -9.018 0.775 1.00 96.69 132 GLU A O 1
ATOM 1058 N N . PHE A 1 133 ? -18.581 -9.291 0.130 1.00 96.56 133 PHE A N 1
ATOM 1059 C CA . PHE A 1 133 ? -19.151 -8.546 1.251 1.00 96.56 133 PHE A CA 1
ATOM 1060 C C . PHE A 1 133 ? -19.041 -9.318 2.574 1.00 96.56 133 PHE A C 1
ATOM 1062 O O . PHE A 1 133 ? -19.643 -10.379 2.728 1.00 96.56 133 PHE A O 1
ATOM 1069 N N . CYS A 1 134 ? -18.359 -8.734 3.563 1.00 95.06 134 CYS A N 1
ATOM 1070 C CA . CYS A 1 134 ? -18.113 -9.378 4.857 1.00 95.06 134 CYS A CA 1
ATOM 1071 C C . CYS A 1 134 ? -18.877 -8.750 6.017 1.00 95.06 134 CYS A C 1
ATOM 1073 O O . CYS A 1 134 ? -19.210 -9.434 6.981 1.00 95.06 134 CYS A O 1
ATOM 1075 N N . PHE A 1 135 ? -19.109 -7.440 5.987 1.00 94.75 135 PHE A N 1
ATOM 1076 C CA . PHE A 1 135 ? -19.730 -6.743 7.109 1.00 94.75 135 PHE A CA 1
ATOM 1077 C C . PHE A 1 135 ? -20.426 -5.460 6.668 1.00 94.75 135 PHE A C 1
ATOM 1079 O O . PHE A 1 135 ? -19.879 -4.692 5.878 1.00 94.75 135 PHE A O 1
ATOM 1086 N N . GLY A 1 136 ? -21.595 -5.195 7.256 1.00 91.00 136 GLY A N 1
ATOM 1087 C CA . GLY A 1 136 ? -22.316 -3.934 7.128 1.00 91.00 136 GLY A CA 1
ATOM 1088 C C . GLY A 1 136 ? -23.021 -3.559 8.431 1.00 91.00 136 GLY A C 1
ATOM 1089 O O . GLY A 1 136 ? -23.672 -4.396 9.055 1.00 91.00 136 GLY A O 1
ATOM 1090 N N . GLY A 1 137 ? -22.913 -2.294 8.837 1.00 85.62 137 GLY A N 1
ATOM 1091 C CA . GLY A 1 137 ? -23.584 -1.769 10.032 1.00 85.62 137 GLY A CA 1
ATOM 1092 C C . GLY A 1 137 ? -22.659 -1.627 11.242 1.00 85.62 137 GLY A C 1
ATOM 1093 O O . GLY A 1 137 ? -21.579 -1.053 11.123 1.00 85.62 137 GLY A O 1
ATOM 1094 N N . LYS A 1 138 ? -23.111 -2.069 12.427 1.00 80.94 138 LYS A N 1
ATOM 1095 C CA . LYS A 1 138 ? -22.376 -1.914 13.706 1.00 80.94 138 LYS A CA 1
ATOM 1096 C C . LYS A 1 138 ? -22.169 -3.210 14.491 1.00 80.94 138 LYS A C 1
ATOM 1098 O O . LYS A 1 138 ? -21.193 -3.316 15.225 1.00 80.94 138 LYS A O 1
ATOM 1103 N N . ASP A 1 139 ? -23.068 -4.176 14.350 1.00 83.38 139 ASP A N 1
ATOM 1104 C CA . ASP A 1 139 ? -23.075 -5.403 15.150 1.00 83.38 139 ASP A CA 1
ATOM 1105 C C . ASP A 1 139 ? -22.044 -6.421 14.640 1.00 83.38 139 ASP A C 1
ATOM 1107 O O . ASP A 1 139 ? -22.172 -6.930 13.527 1.00 83.38 139 ASP A O 1
ATOM 1111 N N . SER A 1 140 ? -21.030 -6.724 15.457 1.00 81.44 140 SER A N 1
ATOM 1112 C CA . SER A 1 140 ? -19.951 -7.658 15.113 1.00 81.44 140 SER A CA 1
ATOM 1113 C C . SER A 1 140 ? -20.431 -9.080 14.818 1.00 81.44 140 SER A C 1
ATOM 1115 O O . SER A 1 140 ? -19.731 -9.801 14.111 1.00 81.44 140 SER A O 1
ATOM 1117 N N . SER A 1 141 ? -21.615 -9.488 15.289 1.00 82.81 141 SER A N 1
ATOM 1118 C CA . SER A 1 141 ? -22.184 -10.809 14.981 1.00 82.81 141 SER A CA 1
ATOM 1119 C C . SER A 1 141 ? -22.509 -11.000 13.492 1.00 82.81 141 SER A C 1
ATOM 1121 O O . SER A 1 141 ? -22.621 -12.130 13.026 1.00 82.81 141 SER A O 1
ATOM 1123 N N . ASN A 1 142 ? -22.585 -9.907 12.722 1.00 84.50 142 ASN A N 1
ATOM 1124 C CA . ASN A 1 142 ? -22.832 -9.933 11.280 1.00 84.50 142 ASN A CA 1
ATOM 1125 C C . ASN A 1 142 ? -21.564 -10.080 10.427 1.00 84.50 142 ASN A C 1
ATOM 1127 O O . ASN A 1 142 ? -21.665 -10.052 9.200 1.00 84.50 142 ASN A O 1
ATOM 1131 N N . ILE A 1 143 ? -20.380 -10.192 11.037 1.00 90.06 143 ILE A N 1
ATOM 1132 C CA . ILE A 1 143 ? -19.137 -10.394 10.288 1.00 90.06 143 ILE A CA 1
ATOM 1133 C C . ILE A 1 143 ? -19.136 -11.801 9.678 1.00 90.06 143 ILE A C 1
ATOM 1135 O O . ILE A 1 143 ? -19.224 -12.801 10.388 1.00 90.06 143 ILE A O 1
ATOM 1139 N N . LYS A 1 144 ? -18.988 -11.873 8.356 1.00 92.94 144 LYS A N 1
ATOM 1140 C CA . LYS A 1 144 ? -18.863 -13.107 7.577 1.00 92.94 144 LYS A CA 1
ATOM 1141 C C . LYS A 1 144 ? -17.539 -13.098 6.829 1.00 92.94 144 LYS A C 1
ATOM 1143 O O . LYS A 1 144 ? -17.343 -12.296 5.923 1.00 92.94 144 LYS A O 1
ATOM 1148 N N . MET A 1 145 ? -16.625 -13.970 7.235 1.00 92.88 145 MET A N 1
ATOM 1149 C CA . MET A 1 145 ? -15.354 -14.148 6.539 1.00 92.88 145 MET A CA 1
ATOM 1150 C C . MET A 1 145 ? -15.540 -15.147 5.386 1.00 92.88 145 MET A C 1
ATOM 1152 O O . MET A 1 145 ? -16.146 -16.197 5.624 1.00 92.88 145 MET A O 1
ATOM 1156 N N . PRO A 1 146 ? -15.009 -14.875 4.183 1.00 91.62 146 PRO A N 1
ATOM 1157 C CA . PRO A 1 146 ? -14.922 -15.871 3.124 1.00 91.62 146 PRO A CA 1
ATOM 1158 C C . PRO A 1 146 ? -14.106 -17.081 3.589 1.00 91.62 146 PRO A C 1
ATOM 1160 O O . PRO A 1 146 ? -13.166 -16.936 4.374 1.00 91.62 146 PRO A O 1
ATOM 1163 N N . LEU A 1 147 ? -14.448 -18.276 3.101 1.00 89.00 147 LEU A N 1
ATOM 1164 C CA . LEU A 1 147 ? -13.675 -19.489 3.399 1.00 89.00 147 LEU A CA 1
ATOM 1165 C C . LEU A 1 147 ? -12.279 -19.435 2.766 1.00 89.00 147 LEU A C 1
ATOM 1167 O O . LEU A 1 147 ? -11.307 -19.863 3.383 1.00 89.00 147 LEU A O 1
ATOM 1171 N N . GLU A 1 148 ? -12.188 -18.868 1.562 1.00 92.62 148 GLU A N 1
ATOM 1172 C CA . GLU A 1 148 ? -10.940 -18.613 0.852 1.00 92.62 148 GLU A CA 1
ATOM 1173 C C . GLU A 1 148 ? -10.781 -17.106 0.647 1.00 92.62 148 GLU A C 1
ATOM 1175 O O . GLU A 1 148 ? -11.623 -16.453 0.039 1.00 92.62 148 GLU A O 1
ATOM 1180 N N . PHE A 1 149 ? -9.699 -16.546 1.180 1.00 94.12 149 PHE A N 1
ATOM 1181 C CA . PHE A 1 149 ? -9.387 -15.115 1.085 1.00 94.12 149 PHE A CA 1
ATOM 1182 C C . PHE A 1 149 ? -7.960 -14.853 0.583 1.00 94.12 149 PHE A C 1
ATOM 1184 O O . PHE A 1 149 ? -7.576 -13.703 0.378 1.00 94.12 149 PHE A O 1
ATOM 1191 N N . GLY A 1 150 ? -7.164 -15.903 0.381 1.00 95.31 150 GLY A N 1
ATOM 1192 C CA . GLY A 1 150 ? -5.867 -15.808 -0.275 1.00 95.31 150 GLY A CA 1
ATOM 1193 C C . GLY A 1 150 ? -6.030 -15.873 -1.790 1.00 95.31 150 GLY A C 1
ATOM 1194 O O . GLY A 1 150 ? -6.541 -16.851 -2.326 1.00 95.31 150 GLY A O 1
ATOM 1195 N N . GLU A 1 151 ? -5.562 -14.845 -2.484 1.00 95.75 151 GLU A N 1
ATOM 1196 C CA . GLU A 1 151 ? -5.429 -14.818 -3.936 1.00 95.75 151 GLU A CA 1
ATOM 1197 C C . GLU A 1 151 ? -3.965 -14.940 -4.341 1.00 95.75 151 GLU A C 1
ATOM 1199 O O . GLU A 1 151 ? -3.061 -14.483 -3.642 1.00 95.75 151 GLU A O 1
ATOM 1204 N N . ARG A 1 152 ? -3.716 -15.527 -5.512 1.00 95.38 152 ARG A N 1
ATOM 1205 C CA . ARG A 1 152 ? -2.377 -15.595 -6.103 1.00 95.38 152 ARG A CA 1
ATOM 1206 C C . ARG A 1 152 ? -2.294 -14.658 -7.288 1.00 95.38 152 ARG A C 1
ATOM 1208 O O . ARG A 1 152 ? -3.089 -14.752 -8.219 1.00 95.38 152 ARG A O 1
ATOM 1215 N N . PHE A 1 153 ? -1.298 -13.781 -7.268 1.00 94.44 153 PHE A N 1
ATOM 1216 C CA . PHE A 1 153 ? -1.042 -12.884 -8.382 1.00 94.44 153 PHE A CA 1
ATOM 1217 C C . PHE A 1 153 ? -0.706 -13.673 -9.653 1.00 94.44 153 PHE A C 1
ATOM 1219 O O . PHE A 1 153 ? 0.159 -14.552 -9.645 1.00 94.44 153 PHE A O 1
ATOM 1226 N N . GLY A 1 154 ? -1.345 -13.289 -10.755 1.00 91.12 154 GLY A N 1
ATOM 1227 C CA . GLY A 1 154 ? -1.023 -13.748 -12.097 1.00 91.12 154 GLY A CA 1
ATOM 1228 C C . GLY A 1 154 ? -1.481 -12.728 -13.134 1.00 91.12 154 GLY A C 1
ATOM 1229 O O . GLY A 1 154 ? -2.510 -12.075 -12.970 1.00 91.12 154 GLY A O 1
ATOM 1230 N N . THR A 1 155 ? -0.713 -12.585 -14.211 1.00 88.81 155 THR A N 1
ATOM 1231 C CA . THR A 1 155 ? -1.093 -11.786 -15.378 1.00 88.81 155 THR A CA 1
ATOM 1232 C C . THR A 1 155 ? -0.743 -12.553 -16.643 1.00 88.81 155 THR A C 1
ATOM 1234 O O . THR A 1 155 ? 0.382 -13.009 -16.804 1.00 88.81 155 THR A O 1
ATOM 1237 N N . ASN A 1 156 ? -1.713 -12.675 -17.547 1.00 87.06 156 ASN A N 1
ATOM 1238 C CA . ASN A 1 156 ? -1.487 -13.176 -18.907 1.00 87.06 156 ASN A CA 1
ATOM 1239 C C . ASN A 1 156 ? -1.375 -12.027 -19.921 1.00 87.06 156 ASN A C 1
ATOM 1241 O O . ASN A 1 156 ? -1.228 -12.265 -21.118 1.00 87.06 156 ASN A O 1
ATOM 1245 N N . ASP A 1 157 ? -1.492 -10.786 -19.445 1.00 92.44 157 ASP A N 1
ATOM 1246 C CA . ASP A 1 157 ? -1.392 -9.594 -20.269 1.00 92.44 157 ASP A CA 1
ATOM 1247 C C . ASP A 1 157 ? 0.069 -9.191 -20.489 1.00 92.44 157 ASP A C 1
ATOM 1249 O O . ASP A 1 157 ? 0.949 -9.489 -19.679 1.00 92.44 157 ASP A O 1
ATOM 1253 N N . PHE A 1 158 ? 0.311 -8.481 -21.584 1.00 96.06 158 PHE A N 1
ATOM 1254 C CA . PHE A 1 158 ? 1.601 -7.907 -21.918 1.00 96.06 158 PHE A CA 1
ATOM 1255 C C . PHE A 1 158 ? 1.413 -6.648 -22.764 1.00 96.06 158 PHE A C 1
ATOM 1257 O O . PHE A 1 158 ? 0.619 -6.622 -23.708 1.00 96.06 158 PHE A O 1
ATOM 1264 N N . ALA A 1 159 ? 2.184 -5.611 -22.446 1.00 97.38 159 ALA A N 1
ATOM 1265 C CA . ALA A 1 159 ? 2.350 -4.454 -23.307 1.00 97.38 159 ALA A CA 1
ATOM 1266 C C . ALA A 1 159 ? 3.813 -3.985 -23.272 1.00 97.38 159 ALA A C 1
ATOM 1268 O O . ALA A 1 159 ? 4.346 -3.779 -22.180 1.00 97.38 159 ALA A O 1
ATOM 1269 N N . PRO A 1 160 ? 4.450 -3.765 -24.438 1.00 97.44 160 PRO A N 1
ATOM 1270 C CA . PRO A 1 160 ? 5.823 -3.266 -24.504 1.00 97.44 160 PRO A CA 1
ATOM 1271 C C . PRO A 1 160 ? 5.929 -1.787 -24.110 1.00 97.44 160 PRO A C 1
ATOM 1273 O O . PRO A 1 160 ? 7.020 -1.289 -23.847 1.00 97.44 160 PRO A O 1
ATOM 1276 N N . ARG A 1 161 ? 4.789 -1.087 -24.071 1.00 98.38 161 ARG A N 1
ATOM 1277 C CA . ARG A 1 161 ? 4.667 0.321 -23.717 1.00 98.38 161 ARG A CA 1
ATOM 1278 C C . ARG A 1 161 ? 3.520 0.518 -22.734 1.00 98.38 161 ARG A C 1
ATOM 1280 O O . ARG A 1 161 ? 2.404 0.043 -22.956 1.00 98.38 161 ARG A O 1
ATOM 1287 N N . VAL A 1 162 ? 3.794 1.222 -21.640 1.00 98.44 162 VAL A N 1
ATOM 1288 C CA . VAL A 1 162 ? 2.816 1.498 -20.583 1.00 98.44 162 VAL A CA 1
ATOM 1289 C C . VAL A 1 162 ? 2.939 2.920 -20.065 1.00 98.44 162 VAL A C 1
ATOM 1291 O O . VAL A 1 162 ? 4.015 3.519 -20.064 1.00 98.44 162 VAL A O 1
ATOM 1294 N N . LYS A 1 163 ? 1.832 3.433 -19.532 1.00 98.56 163 LYS A N 1
ATOM 1295 C CA . LYS A 1 163 ? 1.814 4.631 -18.701 1.00 98.56 163 LYS A CA 1
ATOM 1296 C C . LYS A 1 163 ? 1.544 4.241 -17.252 1.00 98.56 163 LYS A C 1
ATOM 1298 O O . LYS A 1 163 ? 0.534 3.603 -16.947 1.00 98.56 163 LYS A O 1
ATOM 1303 N N . ILE A 1 164 ? 2.448 4.658 -16.373 1.00 98.50 164 ILE A N 1
ATOM 1304 C CA . ILE A 1 164 ? 2.323 4.569 -14.922 1.00 98.50 164 ILE A CA 1
ATOM 1305 C C . ILE A 1 164 ? 1.783 5.898 -14.401 1.00 98.50 164 ILE A C 1
ATOM 1307 O O . ILE A 1 164 ? 2.407 6.940 -14.604 1.00 98.50 164 ILE A O 1
ATOM 1311 N N . THR A 1 165 ? 0.678 5.859 -13.665 1.00 98.50 165 THR A N 1
ATOM 1312 C CA . THR A 1 165 ? 0.162 7.016 -12.924 1.00 98.50 165 THR A CA 1
ATOM 1313 C C . THR A 1 165 ? 0.440 6.832 -11.434 1.00 98.50 165 THR A C 1
ATOM 1315 O O . THR A 1 165 ? 0.064 5.827 -10.836 1.00 98.50 165 THR A O 1
ATOM 1318 N N . LEU A 1 166 ? 1.104 7.807 -10.813 1.00 98.12 166 LEU A N 1
ATOM 1319 C CA . LEU A 1 166 ? 1.400 7.824 -9.380 1.00 98.12 166 LEU A CA 1
ATOM 1320 C C . LEU A 1 166 ? 0.198 8.396 -8.612 1.00 98.12 166 LEU A C 1
ATOM 1322 O O . LEU A 1 166 ? 0.043 9.612 -8.511 1.00 98.12 166 LEU A O 1
ATOM 1326 N N . ILE A 1 167 ? -0.651 7.523 -8.071 1.00 97.81 167 ILE A N 1
ATOM 1327 C CA . ILE A 1 167 ? -1.894 7.895 -7.371 1.00 97.81 167 ILE A CA 1
ATOM 1328 C C . ILE A 1 167 ? -1.608 8.483 -5.985 1.00 97.81 167 ILE A C 1
ATOM 1330 O O . ILE A 1 167 ? -2.270 9.422 -5.539 1.00 97.81 167 ILE A O 1
ATOM 1334 N N . THR A 1 168 ? -0.598 7.949 -5.296 1.00 97.50 168 THR A N 1
ATOM 1335 C CA . THR A 1 168 ? -0.085 8.508 -4.041 1.00 97.50 168 THR A CA 1
ATOM 1336 C C . THR A 1 168 ? 1.428 8.729 -4.136 1.00 97.50 168 THR A C 1
ATOM 1338 O O . THR A 1 168 ? 2.083 8.107 -4.975 1.00 97.50 168 THR A O 1
ATOM 1341 N N . PRO A 1 169 ? 2.020 9.613 -3.305 1.00 96.69 169 PRO A N 1
ATOM 1342 C CA . PRO A 1 169 ? 3.396 10.056 -3.500 1.00 96.69 169 PRO A CA 1
ATOM 1343 C C . PRO A 1 169 ? 4.412 8.913 -3.565 1.00 96.69 169 PRO A C 1
ATOM 1345 O O . PRO A 1 169 ? 4.541 8.123 -2.627 1.00 96.69 169 PRO A O 1
ATOM 1348 N N . LEU A 1 170 ? 5.179 8.868 -4.650 1.00 97.12 170 LEU A N 1
ATOM 1349 C CA . LEU A 1 170 ? 6.329 7.992 -4.815 1.00 97.12 170 LEU A CA 1
ATOM 1350 C C . LEU A 1 170 ? 7.525 8.557 -4.053 1.00 97.12 170 LEU A C 1
ATOM 1352 O O . LEU A 1 170 ? 7.886 9.728 -4.185 1.00 97.12 170 LEU A O 1
ATOM 1356 N N . ARG A 1 171 ? 8.171 7.697 -3.262 1.00 94.31 171 ARG A N 1
ATOM 1357 C CA . ARG A 1 171 ? 9.322 8.071 -2.434 1.00 94.31 171 ARG A CA 1
ATOM 1358 C C . ARG A 1 171 ? 10.427 7.042 -2.547 1.00 94.31 171 ARG A C 1
ATOM 1360 O O . ARG A 1 171 ? 10.385 6.010 -1.883 1.00 94.31 171 ARG A O 1
ATOM 1367 N N . ILE A 1 172 ? 11.442 7.337 -3.344 1.00 93.25 172 ILE A N 1
ATOM 1368 C CA . ILE A 1 172 ? 12.630 6.492 -3.495 1.00 93.25 172 ILE A CA 1
ATOM 1369 C C . ILE A 1 172 ? 13.831 7.222 -2.897 1.00 93.25 172 ILE A C 1
ATOM 1371 O O . ILE A 1 172 ? 13.917 8.444 -2.978 1.00 93.25 172 ILE A O 1
ATOM 1375 N N . LYS A 1 173 ? 14.739 6.484 -2.246 1.00 88.69 173 LYS A N 1
ATOM 1376 C CA . LYS A 1 173 ? 15.955 7.038 -1.634 1.00 88.69 173 LYS A CA 1
ATOM 1377 C C . LYS A 1 173 ? 17.189 6.399 -2.278 1.00 88.69 173 LYS A C 1
ATOM 1379 O O . LYS A 1 173 ? 17.334 5.184 -2.170 1.00 88.69 173 LYS A O 1
ATOM 1384 N N . LYS A 1 174 ? 18.074 7.203 -2.871 1.00 84.44 174 LYS A N 1
ATOM 1385 C CA . LYS A 1 174 ? 19.371 6.806 -3.455 1.00 84.44 174 LYS A CA 1
ATOM 1386 C C . LYS A 1 174 ? 20.468 7.539 -2.683 1.00 84.44 174 LYS A C 1
ATOM 1388 O O . LYS A 1 174 ? 20.337 8.733 -2.439 1.00 84.44 174 LYS A O 1
ATOM 1393 N N . ASN A 1 175 ? 21.489 6.828 -2.200 1.00 81.69 175 ASN A N 1
ATOM 1394 C CA . ASN A 1 175 ? 22.587 7.411 -1.406 1.00 81.69 175 ASN A CA 1
ATOM 1395 C C . ASN A 1 175 ? 22.116 8.323 -0.257 1.00 81.69 175 ASN A C 1
ATOM 1397 O O . ASN A 1 175 ? 22.631 9.412 -0.044 1.00 81.69 175 ASN A O 1
ATOM 1401 N N . ASN A 1 176 ? 21.088 7.890 0.476 1.00 81.50 176 ASN A N 1
ATOM 1402 C CA . ASN A 1 176 ? 20.472 8.667 1.552 1.00 81.50 176 ASN A CA 1
ATOM 1403 C C . ASN A 1 176 ? 19.824 10.012 1.164 1.00 81.50 176 ASN A C 1
ATOM 1405 O O . ASN A 1 176 ? 19.412 10.743 2.067 1.00 81.50 176 ASN A O 1
ATOM 1409 N N . VAL A 1 177 ? 19.569 10.253 -0.120 1.00 84.44 177 VAL A N 1
ATOM 1410 C CA . VAL A 1 177 ? 18.819 11.406 -0.639 1.00 84.44 177 VAL A CA 1
ATOM 1411 C C . VAL A 1 177 ? 17.550 10.925 -1.344 1.00 84.44 177 VAL A C 1
ATOM 1413 O O . VAL A 1 177 ? 17.538 9.849 -1.944 1.00 84.44 177 VAL A O 1
ATOM 1416 N N . PHE A 1 178 ? 16.449 11.667 -1.216 1.00 84.62 178 PHE A N 1
ATOM 1417 C CA . PHE A 1 178 ? 15.227 11.345 -1.953 1.00 84.62 178 PHE A CA 1
ATOM 1418 C C . PHE A 1 178 ? 15.397 11.688 -3.433 1.00 84.62 178 PHE A C 1
ATOM 1420 O O . PHE A 1 178 ? 15.879 12.766 -3.770 1.00 84.62 178 PHE A O 1
ATOM 1427 N N . VAL A 1 179 ? 15.009 10.752 -4.294 1.00 82.75 179 VAL A N 1
ATOM 1428 C CA . VAL A 1 179 ? 15.033 10.924 -5.746 1.00 82.75 179 VAL A CA 1
ATOM 1429 C C . VAL A 1 179 ? 14.054 12.031 -6.135 1.00 82.75 179 VAL A C 1
ATOM 1431 O O . VAL A 1 179 ? 12.924 12.073 -5.643 1.00 82.75 179 VAL A O 1
ATOM 1434 N N . LEU A 1 180 ? 14.516 12.924 -7.005 1.00 85.25 180 LEU A N 1
ATOM 1435 C CA . LEU A 1 180 ? 13.721 13.984 -7.617 1.00 85.25 180 LEU A CA 1
ATOM 1436 C C . LEU A 1 180 ? 13.303 13.534 -9.017 1.00 85.25 180 LEU A C 1
ATOM 1438 O O . LEU A 1 180 ? 13.843 12.563 -9.541 1.00 85.25 180 LEU A O 1
ATOM 1442 N N . ASP A 1 181 ? 12.378 14.255 -9.646 1.00 84.31 181 ASP A N 1
ATOM 1443 C CA . ASP A 1 181 ? 11.970 13.959 -11.024 1.00 84.31 181 ASP A CA 1
ATOM 1444 C C . ASP A 1 181 ? 13.179 13.842 -11.972 1.00 84.31 181 ASP A C 1
ATOM 1446 O O . ASP A 1 181 ? 13.334 12.839 -12.670 1.00 84.31 181 ASP A O 1
ATOM 1450 N N . SER A 1 182 ? 14.114 14.794 -11.902 1.00 83.75 182 SER A N 1
ATOM 1451 C CA . SER A 1 182 ? 15.312 14.824 -12.751 1.00 83.75 182 SER A CA 1
ATOM 1452 C C . SER A 1 182 ? 16.242 13.618 -12.591 1.00 83.75 182 SER A C 1
ATOM 1454 O O . SER A 1 182 ? 16.973 13.302 -13.524 1.00 83.75 182 SER A O 1
ATOM 1456 N N . SER A 1 183 ? 16.216 12.931 -11.445 1.00 87.38 183 SER A N 1
ATOM 1457 C CA . SER A 1 183 ? 17.100 11.798 -11.141 1.00 87.38 183 SER A CA 1
ATOM 1458 C C . SER A 1 183 ? 16.394 10.445 -11.087 1.00 87.38 183 SER A C 1
ATOM 1460 O O . SER A 1 183 ? 17.042 9.442 -10.793 1.00 87.38 183 SER A O 1
ATOM 1462 N N . LEU A 1 184 ? 15.084 10.398 -11.357 1.00 92.94 184 LEU A N 1
ATOM 1463 C CA . LEU A 1 184 ? 14.326 9.151 -11.384 1.00 92.94 184 LEU A CA 1
ATOM 1464 C C . LEU A 1 184 ? 14.619 8.357 -12.659 1.00 92.94 184 LEU A C 1
ATOM 1466 O O . LEU A 1 184 ? 14.263 8.786 -13.762 1.00 92.94 184 LEU A O 1
ATOM 1470 N N . GLU A 1 185 ? 15.206 7.176 -12.466 1.00 94.31 185 GLU A N 1
ATOM 1471 C CA . GLU A 1 185 ? 15.507 6.185 -13.498 1.00 94.31 185 GLU A CA 1
ATOM 1472 C C . GLU A 1 185 ? 14.533 4.998 -13.419 1.00 94.31 185 GLU A C 1
ATOM 1474 O O . GLU A 1 185 ? 14.043 4.634 -12.346 1.00 94.31 185 GLU A O 1
ATOM 1479 N N . VAL A 1 186 ? 14.301 4.320 -14.545 1.00 96.06 186 VAL A N 1
ATOM 1480 C CA . VAL A 1 186 ? 13.458 3.109 -14.600 1.00 96.06 186 VAL A CA 1
ATOM 1481 C C . VAL A 1 186 ? 13.971 2.001 -13.668 1.00 96.06 186 VAL A C 1
ATOM 1483 O O . VAL A 1 186 ? 13.198 1.329 -12.987 1.00 96.06 186 VAL A O 1
ATOM 1486 N N . GLY A 1 187 ? 15.297 1.873 -13.548 1.00 96.19 187 GLY A N 1
ATOM 1487 C CA . GLY A 1 187 ? 15.936 0.894 -12.675 1.00 96.19 187 GLY A CA 1
ATOM 1488 C C . GLY A 1 187 ? 15.639 1.125 -11.192 1.00 96.19 187 GLY A C 1
ATOM 1489 O O . GLY A 1 187 ? 15.641 0.168 -10.419 1.00 96.19 187 GLY A O 1
ATOM 1490 N N . ASP A 1 188 ? 15.337 2.359 -10.778 1.00 95.62 188 ASP A N 1
ATOM 1491 C CA . ASP A 1 188 ? 14.935 2.653 -9.401 1.00 95.62 188 ASP A CA 1
ATOM 1492 C C . ASP A 1 188 ? 13.523 2.126 -9.100 1.00 95.62 188 ASP A C 1
ATOM 1494 O O . ASP A 1 188 ? 13.272 1.611 -8.004 1.00 95.62 188 ASP A O 1
ATOM 1498 N N . ILE A 1 189 ? 12.621 2.195 -10.087 1.00 97.38 189 ILE A N 1
ATOM 1499 C CA . ILE A 1 189 ? 11.266 1.634 -10.022 1.00 97.38 189 ILE A CA 1
ATOM 1500 C C . ILE A 1 189 ? 11.346 0.108 -9.916 1.00 97.38 189 ILE A C 1
ATOM 1502 O O . ILE A 1 189 ? 10.861 -0.462 -8.933 1.00 97.38 189 ILE A O 1
ATOM 1506 N N . PHE A 1 190 ? 12.030 -0.545 -10.860 1.00 98.00 190 PHE A N 1
ATOM 1507 C CA . PHE A 1 190 ? 12.189 -2.002 -10.862 1.00 98.00 190 PHE A CA 1
ATOM 1508 C C . PHE A 1 190 ? 12.856 -2.507 -9.587 1.00 98.00 190 PHE A C 1
ATOM 1510 O O . PHE A 1 190 ? 12.342 -3.422 -8.942 1.00 98.00 190 PHE A O 1
ATOM 1517 N N . ARG A 1 191 ? 13.941 -1.859 -9.142 1.00 96.81 191 ARG A N 1
ATOM 1518 C CA . ARG A 1 191 ? 14.637 -2.245 -7.908 1.00 96.81 191 ARG A CA 1
ATOM 1519 C C . ARG A 1 191 ? 13.718 -2.136 -6.705 1.00 96.81 191 ARG A C 1
ATOM 1521 O O . ARG A 1 191 ? 13.730 -3.018 -5.850 1.00 96.81 191 ARG A O 1
ATOM 1528 N N . SER A 1 192 ? 12.916 -1.076 -6.625 1.00 96.62 192 SER A N 1
ATOM 1529 C CA . SER A 1 192 ? 11.985 -0.917 -5.515 1.00 96.62 192 SER A CA 1
ATOM 1530 C C . SER A 1 192 ? 10.938 -2.028 -5.463 1.00 96.62 192 SER A C 1
ATOM 1532 O O . SER A 1 192 ? 10.575 -2.435 -4.357 1.00 96.62 192 SER A O 1
ATOM 1534 N N . ILE A 1 193 ? 10.428 -2.476 -6.610 1.00 97.62 193 ILE A N 1
ATOM 1535 C CA . ILE A 1 193 ? 9.428 -3.545 -6.673 1.00 97.62 193 ILE A CA 1
ATOM 1536 C C . ILE A 1 193 ? 10.090 -4.888 -6.370 1.00 97.62 193 ILE A C 1
ATOM 1538 O O . ILE A 1 193 ? 9.645 -5.604 -5.478 1.00 97.62 193 ILE A O 1
ATOM 1542 N N . TYR A 1 194 ? 11.195 -5.196 -7.051 1.00 97.31 194 TYR A N 1
ATOM 1543 C CA . TYR A 1 194 ? 11.907 -6.466 -6.933 1.00 97.31 194 TYR A CA 1
ATOM 1544 C C . TYR A 1 194 ? 12.330 -6.762 -5.490 1.00 97.31 194 TYR A C 1
ATOM 1546 O O . TYR A 1 194 ? 12.031 -7.828 -4.960 1.00 97.31 194 TYR A O 1
ATOM 1554 N N . GLN A 1 195 ? 12.946 -5.791 -4.809 1.00 96.12 195 GLN A N 1
ATOM 1555 C CA . GLN A 1 195 ? 13.394 -5.977 -3.423 1.00 96.12 195 GLN A CA 1
ATOM 1556 C C . GLN A 1 195 ? 12.228 -6.192 -2.453 1.00 96.12 195 GLN A C 1
ATOM 1558 O O . GLN A 1 195 ? 12.357 -6.937 -1.483 1.00 96.12 195 GLN A O 1
ATOM 1563 N N . ARG A 1 196 ? 11.074 -5.565 -2.711 1.00 96.50 196 ARG A N 1
ATOM 1564 C CA . ARG A 1 196 ? 9.875 -5.795 -1.903 1.00 96.50 196 ARG A CA 1
ATOM 1565 C C . ARG A 1 196 ? 9.234 -7.145 -2.205 1.00 96.50 196 ARG A C 1
ATOM 1567 O O . ARG A 1 196 ? 8.828 -7.815 -1.264 1.00 96.50 196 ARG A O 1
ATOM 1574 N N . LYS A 1 197 ? 9.182 -7.556 -3.476 1.00 96.62 197 LYS A N 1
ATOM 1575 C CA . LYS A 1 197 ? 8.722 -8.889 -3.893 1.00 96.62 197 LYS A CA 1
ATOM 1576 C C . LYS A 1 197 ? 9.516 -9.977 -3.169 1.00 96.62 197 LYS A C 1
ATOM 1578 O O . LYS A 1 197 ? 8.907 -10.854 -2.572 1.00 96.62 197 LYS A O 1
ATOM 1583 N N . LEU A 1 198 ? 10.851 -9.891 -3.160 1.00 95.81 198 LEU A N 1
ATOM 1584 C CA . LEU A 1 198 ? 11.698 -10.844 -2.432 1.00 95.81 198 LEU A CA 1
ATOM 1585 C C . LEU A 1 198 ? 11.360 -10.889 -0.939 1.00 95.81 198 LEU A C 1
ATOM 1587 O O . LEU A 1 198 ? 11.157 -11.972 -0.401 1.00 95.81 198 LEU A O 1
ATOM 1591 N N . ALA A 1 199 ? 11.224 -9.726 -0.296 1.00 94.62 199 ALA A N 1
ATOM 1592 C CA . ALA A 1 199 ? 10.887 -9.658 1.123 1.00 94.62 199 ALA A CA 1
ATOM 1593 C C . ALA A 1 199 ? 9.510 -10.268 1.446 1.00 94.62 199 ALA A C 1
ATOM 1595 O O . ALA A 1 199 ? 9.384 -10.989 2.432 1.00 94.62 199 ALA A O 1
ATOM 1596 N N . ILE A 1 200 ? 8.502 -10.033 0.598 1.00 95.62 200 ILE A N 1
ATOM 1597 C CA . ILE A 1 200 ? 7.169 -10.647 0.730 1.00 95.62 200 ILE A CA 1
ATOM 1598 C C . ILE A 1 200 ? 7.253 -12.171 0.610 1.00 95.62 200 ILE A C 1
ATOM 1600 O O . ILE A 1 200 ? 6.615 -12.882 1.381 1.00 95.62 200 ILE A O 1
ATOM 1604 N N . LEU A 1 201 ? 8.078 -12.670 -0.314 1.00 94.62 201 LEU A N 1
ATOM 1605 C CA . LEU A 1 201 ? 8.337 -14.100 -0.502 1.00 94.62 201 LEU A CA 1
ATOM 1606 C C . LEU A 1 201 ? 9.250 -14.706 0.583 1.00 94.62 201 LEU A C 1
ATOM 1608 O O . LEU A 1 201 ? 9.626 -15.870 0.473 1.00 94.62 201 LEU A O 1
ATOM 1612 N N . GLY A 1 202 ? 9.652 -13.936 1.601 1.00 92.75 202 GLY A N 1
ATOM 1613 C CA . GLY A 1 202 ? 10.550 -14.401 2.662 1.00 92.75 202 GLY A CA 1
ATOM 1614 C C . GLY A 1 202 ? 11.987 -14.664 2.199 1.00 92.75 202 GLY A C 1
ATOM 1615 O O . GLY A 1 202 ? 12.729 -15.362 2.884 1.00 92.75 202 GLY A O 1
ATOM 1616 N N . LYS A 1 203 ? 12.388 -14.124 1.042 1.00 93.31 203 LYS A N 1
ATOM 1617 C CA . LYS A 1 203 ? 13.730 -14.284 0.470 1.00 93.31 203 LYS A CA 1
ATOM 1618 C C . LYS A 1 203 ? 14.658 -13.161 0.926 1.00 93.31 203 LYS A C 1
ATOM 1620 O O . LYS A 1 203 ? 14.232 -12.020 1.127 1.00 93.31 203 LYS A O 1
ATOM 1625 N N . GLU A 1 204 ? 15.944 -13.481 1.058 1.00 91.94 204 GLU A N 1
ATOM 1626 C CA . GLU A 1 204 ? 16.976 -12.477 1.313 1.00 91.94 204 GLU A CA 1
ATOM 1627 C C . GLU A 1 204 ? 17.098 -11.488 0.148 1.00 91.94 204 GLU A C 1
ATOM 1629 O O . GLU A 1 204 ? 16.639 -11.733 -0.971 1.00 91.94 204 GLU A O 1
ATOM 1634 N N . ARG A 1 205 ? 17.716 -10.333 0.417 1.00 91.56 205 ARG A N 1
ATOM 1635 C CA . ARG A 1 205 ? 17.994 -9.356 -0.636 1.00 91.56 205 ARG A CA 1
ATOM 1636 C C . ARG A 1 205 ? 18.978 -9.948 -1.627 1.00 91.56 205 ARG A C 1
ATOM 1638 O O . ARG A 1 205 ? 20.062 -10.363 -1.239 1.00 91.56 205 ARG A O 1
ATOM 1645 N N . ASP A 1 206 ? 18.626 -9.860 -2.898 1.00 93.38 206 ASP A N 1
ATOM 1646 C CA . ASP A 1 206 ? 19.466 -10.345 -3.983 1.00 93.38 206 ASP A CA 1
ATOM 1647 C C . ASP A 1 206 ? 19.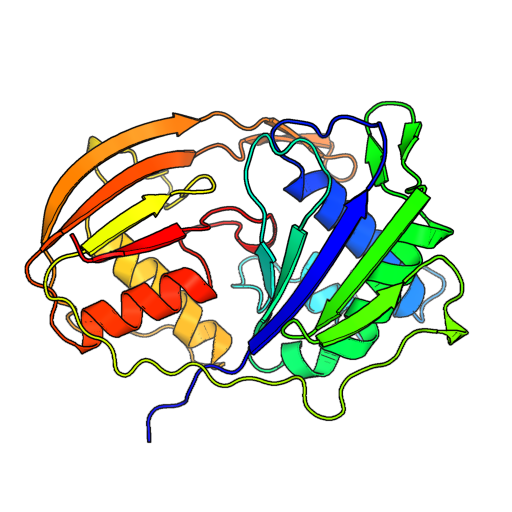690 -9.255 -5.034 1.00 93.38 206 ASP A C 1
ATOM 1649 O O . ASP A 1 206 ? 18.963 -8.251 -5.100 1.00 93.38 206 ASP A O 1
ATOM 1653 N N . LYS A 1 207 ? 20.710 -9.439 -5.871 1.00 93.75 207 LYS A N 1
ATOM 1654 C CA . LYS A 1 207 ? 20.940 -8.606 -7.043 1.00 93.75 207 LYS A CA 1
ATOM 1655 C C . LYS A 1 207 ? 19.715 -8.694 -7.950 1.00 93.75 207 LYS A C 1
ATOM 1657 O O . LYS A 1 207 ? 19.209 -9.765 -8.266 1.00 93.75 207 LYS A O 1
ATOM 1662 N N . MET A 1 208 ? 19.231 -7.529 -8.365 1.00 94.62 208 MET A N 1
ATOM 1663 C CA . MET A 1 208 ? 18.149 -7.453 -9.336 1.00 94.62 208 MET A CA 1
ATOM 1664 C C . MET A 1 208 ? 18.644 -8.008 -10.682 1.00 94.62 208 MET A C 1
ATOM 1666 O O . MET A 1 208 ? 19.711 -7.565 -11.129 1.00 94.62 208 MET A O 1
ATOM 1670 N N . PRO A 1 209 ? 17.912 -8.936 -11.328 1.00 94.69 209 PRO A N 1
ATOM 1671 C CA . PRO A 1 209 ? 18.209 -9.322 -12.700 1.00 94.69 209 PRO A CA 1
ATOM 1672 C C . PRO A 1 209 ? 18.015 -8.123 -13.639 1.00 94.69 209 PRO A C 1
ATOM 1674 O O . PRO A 1 209 ? 17.555 -7.049 -13.237 1.00 94.69 209 PRO A O 1
ATOM 1677 N N . PHE A 1 210 ? 18.413 -8.287 -14.895 1.00 95.25 210 PHE A N 1
ATOM 1678 C CA . PHE A 1 210 ? 18.133 -7.271 -15.898 1.00 95.25 210 PHE A CA 1
ATOM 1679 C C . PHE A 1 210 ? 16.625 -7.207 -16.164 1.00 95.25 210 PHE A C 1
ATOM 1681 O O . PHE A 1 210 ? 15.992 -8.240 -16.349 1.00 95.25 210 PHE A O 1
ATOM 1688 N N . PHE A 1 211 ? 16.087 -5.991 -16.180 1.00 96.81 211 PHE A N 1
ATOM 1689 C CA . PHE A 1 211 ? 14.723 -5.683 -16.592 1.00 96.81 211 PHE A CA 1
ATOM 1690 C C . PHE A 1 211 ? 14.818 -4.617 -17.680 1.00 96.81 211 PHE A C 1
ATOM 1692 O O . PHE A 1 211 ? 15.415 -3.560 -17.448 1.00 96.81 211 PHE A O 1
ATOM 1699 N N . SER A 1 212 ? 14.278 -4.903 -18.865 1.00 97.25 212 SER A N 1
ATOM 1700 C CA . SER A 1 212 ? 14.227 -3.942 -19.964 1.00 97.25 212 SER A CA 1
ATOM 1701 C C . SER A 1 212 ? 13.181 -2.856 -19.706 1.00 97.25 212 SER A C 1
ATOM 1703 O O . SER A 1 212 ? 12.161 -3.099 -19.062 1.00 97.25 212 SER A O 1
ATOM 1705 N N . GLY A 1 213 ? 13.432 -1.653 -20.209 1.00 97.12 213 GLY A N 1
ATOM 1706 C CA . GLY A 1 213 ? 12.475 -0.558 -20.188 1.00 97.12 213 GLY A CA 1
ATOM 1707 C C . GLY A 1 213 ? 13.175 0.791 -20.266 1.00 97.12 213 GLY A C 1
ATOM 1708 O O . GLY A 1 213 ? 14.242 0.967 -19.679 1.00 97.12 213 GLY A O 1
ATOM 1709 N N . THR A 1 214 ? 12.564 1.754 -20.947 1.00 97.25 214 THR A N 1
ATOM 1710 C CA . THR A 1 214 ? 13.098 3.114 -21.096 1.00 97.25 214 THR A CA 1
ATOM 1711 C C . THR A 1 214 ? 12.023 4.125 -20.738 1.00 97.25 214 THR A C 1
ATOM 1713 O O . THR A 1 214 ? 10.928 4.082 -21.286 1.00 97.25 214 THR A O 1
ATOM 1716 N N . ILE A 1 215 ? 12.321 5.064 -19.834 1.00 97.56 215 ILE A N 1
ATOM 1717 C CA . ILE A 1 215 ? 11.409 6.185 -19.579 1.00 97.56 215 ILE A CA 1
ATOM 1718 C C . ILE A 1 215 ? 11.470 7.144 -20.772 1.00 97.56 215 ILE A C 1
ATOM 1720 O O . ILE A 1 215 ? 12.493 7.795 -20.982 1.00 97.56 215 ILE A O 1
ATOM 1724 N N . THR A 1 216 ? 10.374 7.252 -21.520 1.00 97.19 216 THR A N 1
ATOM 1725 C CA . THR A 1 216 ? 10.268 8.094 -22.726 1.00 97.19 216 THR A CA 1
ATOM 1726 C C . THR A 1 216 ? 9.573 9.426 -22.460 1.00 97.19 216 THR A C 1
ATOM 1728 O O . THR A 1 216 ? 9.837 10.410 -23.147 1.00 97.19 216 THR A O 1
ATOM 1731 N N . ALA A 1 217 ? 8.728 9.496 -21.428 1.00 96.44 217 ALA A N 1
ATOM 1732 C CA . ALA A 1 217 ? 8.108 10.738 -20.978 1.00 96.44 217 ALA A CA 1
ATOM 1733 C C . ALA A 1 217 ? 7.885 10.744 -19.461 1.00 96.44 217 ALA A C 1
ATOM 1735 O O . ALA A 1 217 ? 7.563 9.718 -18.858 1.00 96.44 217 ALA A O 1
ATOM 1736 N N . LYS A 1 218 ? 8.023 11.924 -18.846 1.00 95.56 218 LYS A N 1
ATOM 1737 C CA . LYS A 1 218 ? 7.697 12.183 -17.437 1.00 95.56 218 LYS A CA 1
ATOM 1738 C C . LYS A 1 218 ? 6.945 13.497 -17.313 1.00 95.56 218 LYS A C 1
ATOM 1740 O O . LYS A 1 218 ? 7.355 14.504 -17.881 1.00 95.56 218 LYS A O 1
ATOM 1745 N N . ASN A 1 219 ? 5.879 13.483 -16.525 1.00 95.12 219 ASN A N 1
ATOM 1746 C CA . ASN A 1 219 ? 5.202 14.681 -16.049 1.00 95.12 219 ASN A CA 1
ATOM 1747 C C . ASN A 1 219 ? 4.992 14.523 -14.546 1.00 95.12 219 ASN A C 1
ATOM 1749 O O . ASN A 1 219 ? 3.945 14.043 -14.107 1.00 95.12 219 ASN A O 1
ATOM 1753 N N . LEU A 1 220 ? 6.031 14.835 -13.770 1.00 95.31 220 LEU A N 1
ATOM 1754 C CA . LEU A 1 220 ? 6.057 14.632 -12.327 1.00 95.31 220 LEU A CA 1
ATOM 1755 C C . LEU A 1 220 ? 6.135 15.963 -11.586 1.00 95.31 220 LEU A C 1
ATOM 1757 O O . LEU A 1 220 ? 6.814 16.901 -11.993 1.00 95.31 220 LEU A O 1
ATOM 1761 N N . ARG A 1 221 ? 5.476 16.018 -10.433 1.00 91.88 221 ARG A N 1
ATOM 1762 C CA . ARG A 1 221 ? 5.577 17.125 -9.481 1.00 91.88 221 ARG A CA 1
ATOM 1763 C C . ARG A 1 221 ? 5.719 16.596 -8.067 1.00 91.88 221 ARG A C 1
ATOM 1765 O O . ARG A 1 221 ? 5.203 15.529 -7.735 1.00 91.88 221 ARG A O 1
ATOM 1772 N N . TYR A 1 222 ? 6.389 17.361 -7.216 1.00 91.50 222 TYR A N 1
ATOM 1773 C CA . TYR A 1 222 ? 6.480 17.036 -5.800 1.00 91.50 222 TYR A CA 1
ATOM 1774 C C . TYR A 1 222 ? 5.248 17.560 -5.058 1.00 91.50 222 TYR A C 1
ATOM 1776 O O . TYR A 1 222 ? 4.858 18.715 -5.225 1.00 91.50 222 TYR A O 1
ATOM 1784 N N . VAL A 1 223 ? 4.637 16.718 -4.228 1.00 90.19 223 VAL A N 1
ATOM 1785 C CA . VAL A 1 223 ? 3.555 17.109 -3.316 1.00 90.19 223 VAL A CA 1
ATOM 1786 C C . VAL A 1 223 ? 4.054 16.978 -1.887 1.00 90.19 223 VAL A C 1
ATOM 1788 O O . VAL A 1 223 ? 4.537 15.918 -1.487 1.00 90.19 223 VAL A O 1
ATOM 1791 N N . GLU A 1 224 ? 3.918 18.045 -1.102 1.00 87.56 224 GLU A N 1
ATOM 1792 C CA . GLU A 1 224 ? 4.232 18.024 0.323 1.00 87.56 224 GLU A CA 1
ATOM 1793 C C . GLU A 1 224 ? 3.079 17.427 1.131 1.00 87.56 224 GLU A C 1
ATOM 1795 O O . GLU A 1 224 ? 1.930 17.846 1.006 1.00 87.56 224 GLU A O 1
ATOM 1800 N N . LEU A 1 225 ? 3.392 16.464 2.000 1.00 83.25 225 LEU A N 1
ATOM 1801 C CA . LEU A 1 225 ? 2.450 15.916 2.970 1.00 83.25 225 LEU A CA 1
ATOM 1802 C C . LEU A 1 225 ? 3.041 16.054 4.373 1.00 83.25 225 LEU A C 1
ATOM 1804 O O . LEU A 1 225 ? 4.076 15.457 4.683 1.00 83.25 225 LEU A O 1
ATOM 1808 N N . TYR A 1 226 ? 2.366 16.814 5.232 1.00 66.75 226 TYR A N 1
ATOM 1809 C CA . TYR A 1 226 ? 2.788 17.045 6.612 1.00 66.75 226 TYR A CA 1
ATOM 1810 C C . TYR A 1 226 ? 2.019 16.151 7.588 1.00 66.75 226 TYR A C 1
ATOM 1812 O O . TYR A 1 226 ? 0.790 16.086 7.561 1.00 66.75 226 TYR A O 1
ATOM 1820 N N . ARG A 1 227 ? 2.745 15.493 8.501 1.00 64.38 227 ARG A N 1
ATOM 1821 C CA . ARG A 1 227 ? 2.183 14.746 9.638 1.00 64.38 227 ARG A CA 1
ATOM 1822 C C . ARG A 1 227 ? 2.653 15.351 10.961 1.00 64.38 227 ARG A C 1
ATOM 1824 O O . ARG A 1 227 ? 3.856 15.492 11.156 1.00 64.38 227 ARG A O 1
ATOM 1831 N N . LYS A 1 228 ? 1.740 15.557 11.920 1.00 49.31 228 LYS A N 1
ATOM 1832 C CA . LYS A 1 228 ? 2.069 15.648 13.359 1.00 49.31 228 LYS A CA 1
ATOM 1833 C C . LYS A 1 228 ? 1.990 14.241 13.978 1.00 49.31 228 LYS A C 1
ATOM 1835 O O . LYS A 1 228 ? 0.928 13.625 13.968 1.00 49.31 228 LYS A O 1
ATOM 1840 N N . SER A 1 229 ? 3.107 13.680 14.450 1.00 49.22 229 SER A N 1
ATOM 1841 C CA . SER A 1 229 ? 3.123 12.373 15.134 1.00 49.22 229 SER A CA 1
ATOM 1842 C C . SER A 1 229 ? 2.816 12.541 16.627 1.00 49.22 229 SER A C 1
ATOM 1844 O O . SER A 1 229 ? 3.597 13.174 17.334 1.00 49.22 229 SER A O 1
ATOM 1846 N N . TYR A 1 230 ? 1.715 11.957 17.118 1.00 45.38 230 TYR A N 1
ATOM 1847 C CA . TYR A 1 230 ? 1.335 12.018 18.542 1.00 45.38 230 TYR A CA 1
ATOM 1848 C C . TYR A 1 230 ? 2.283 11.224 19.459 1.00 45.38 230 TYR A C 1
ATOM 1850 O O . TYR A 1 230 ? 2.465 11.598 20.612 1.00 45.38 230 TYR A O 1
ATOM 1858 N N . THR A 1 231 ? 2.934 10.169 18.955 1.00 47.44 231 THR A N 1
ATOM 1859 C CA . THR A 1 231 ? 3.847 9.317 19.739 1.00 47.44 231 THR A CA 1
ATOM 1860 C C . THR A 1 231 ? 5.314 9.736 19.665 1.00 47.44 231 THR A C 1
ATOM 1862 O O . THR A 1 231 ? 6.072 9.421 20.574 1.00 47.44 231 THR A O 1
ATOM 1865 N N . GLN A 1 232 ? 5.738 10.438 18.607 1.00 45.12 232 GLN A N 1
ATOM 1866 C CA . GLN A 1 232 ? 7.161 10.742 18.365 1.00 45.12 232 GLN A CA 1
ATOM 1867 C C . GLN A 1 232 ? 7.516 12.237 18.423 1.00 45.12 232 GLN A C 1
ATOM 1869 O O . GLN A 1 232 ? 8.650 12.576 18.101 1.00 45.12 232 GLN A O 1
ATOM 1874 N N . LYS A 1 233 ? 6.576 13.130 18.792 1.00 42.19 233 LYS A N 1
ATOM 1875 C CA . LYS A 1 233 ? 6.756 14.604 18.893 1.00 42.19 233 LYS A CA 1
ATOM 1876 C C . LYS A 1 233 ? 7.596 15.237 17.761 1.00 42.19 233 LYS A C 1
ATOM 1878 O O . LYS A 1 233 ? 8.244 16.259 17.950 1.00 42.19 233 LYS A O 1
ATOM 1883 N N . THR A 1 234 ? 7.572 14.650 16.567 1.00 44.69 234 THR A N 1
ATOM 1884 C CA . THR A 1 234 ? 8.331 15.094 15.394 1.00 44.69 234 THR A CA 1
ATOM 1885 C C . THR A 1 234 ? 7.381 15.203 14.211 1.00 44.69 234 THR A C 1
ATOM 1887 O O . THR A 1 234 ? 6.556 14.314 13.963 1.00 44.69 234 THR A O 1
ATOM 1890 N N . ALA A 1 235 ? 7.450 16.332 13.503 1.00 54.16 235 ALA A N 1
ATOM 1891 C CA . ALA A 1 235 ? 6.771 16.486 12.229 1.00 54.16 235 ALA A CA 1
ATOM 1892 C C . ALA A 1 235 ? 7.507 15.627 11.193 1.00 54.16 235 ALA A C 1
ATOM 1894 O O . ALA A 1 235 ? 8.716 15.764 11.018 1.00 54.16 235 ALA A O 1
ATOM 1895 N N . MET A 1 236 ? 6.799 14.711 10.533 1.00 66.69 236 MET A N 1
ATOM 1896 C CA . MET A 1 236 ? 7.386 13.883 9.476 1.00 66.69 236 MET A CA 1
ATOM 1897 C C . MET A 1 236 ? 6.939 14.409 8.116 1.00 66.69 236 MET A C 1
ATOM 1899 O O . MET A 1 236 ? 5.739 14.589 7.895 1.00 66.69 236 ME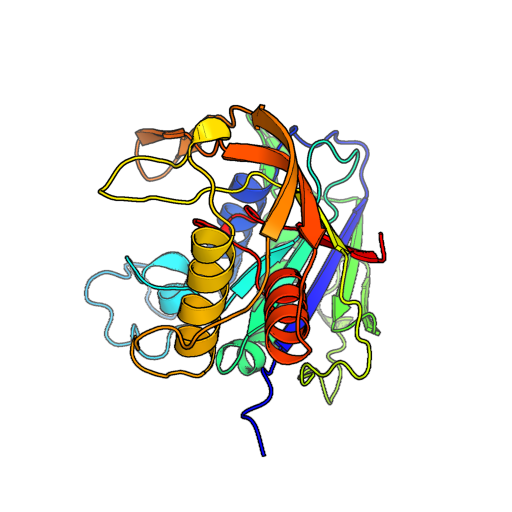T A O 1
ATOM 1903 N N . ASN A 1 237 ? 7.891 14.599 7.199 1.00 77.44 237 ASN A N 1
ATOM 1904 C CA . ASN A 1 237 ? 7.595 14.870 5.795 1.00 77.44 237 ASN A CA 1
ATOM 1905 C C . ASN A 1 237 ? 7.308 13.538 5.073 1.00 77.44 237 ASN A C 1
ATOM 1907 O O . ASN A 1 237 ? 8.169 12.649 4.981 1.00 77.44 237 ASN A O 1
ATOM 1911 N N . LEU A 1 238 ? 6.064 13.391 4.619 1.00 86.38 238 LEU A N 1
ATOM 1912 C CA . LEU A 1 238 ? 5.548 12.251 3.856 1.00 86.38 238 LEU A CA 1
ATOM 1913 C C . LEU A 1 238 ? 5.384 12.586 2.363 1.00 86.38 238 LEU A C 1
ATOM 1915 O O . LEU A 1 238 ? 4.791 11.801 1.630 1.00 86.38 238 LEU A O 1
ATOM 1919 N N . GLY A 1 239 ? 5.886 13.742 1.923 1.00 89.31 239 GLY A N 1
ATOM 1920 C CA . GLY A 1 239 ? 5.817 14.180 0.536 1.00 89.31 239 GLY A CA 1
ATOM 1921 C C . GLY A 1 239 ? 6.640 13.316 -0.419 1.00 89.31 239 GLY A C 1
ATOM 1922 O O . GLY A 1 239 ? 7.518 12.551 -0.004 1.00 89.31 239 GLY A O 1
ATOM 1923 N N . GLY A 1 240 ? 6.337 13.435 -1.707 1.00 93.62 240 GLY A N 1
ATOM 1924 C CA . GLY A 1 240 ? 6.946 12.645 -2.776 1.00 93.62 240 GLY A CA 1
ATOM 1925 C C . GLY A 1 240 ? 6.429 13.036 -4.158 1.00 93.62 240 GLY A C 1
ATOM 1926 O O . GLY A 1 240 ? 5.659 13.988 -4.295 1.00 93.62 240 GLY A O 1
ATOM 1927 N N . LEU A 1 241 ? 6.855 12.292 -5.178 1.00 95.62 241 LEU A N 1
ATOM 1928 C CA . LEU A 1 241 ? 6.499 12.546 -6.574 1.00 95.62 241 LEU A CA 1
ATOM 1929 C C . LEU A 1 241 ? 5.099 12.012 -6.897 1.00 95.62 241 LEU A C 1
ATOM 1931 O O . LEU A 1 241 ? 4.760 10.888 -6.534 1.00 95.62 241 LEU A O 1
ATOM 1935 N N . ILE A 1 242 ? 4.306 12.808 -7.607 1.00 96.50 242 ILE A N 1
ATOM 1936 C CA . ILE A 1 242 ? 3.022 12.433 -8.210 1.00 96.50 242 ILE A CA 1
ATOM 1937 C C . ILE A 1 242 ? 3.042 12.846 -9.675 1.00 96.50 242 ILE A C 1
ATOM 1939 O O . ILE A 1 242 ? 3.685 13.835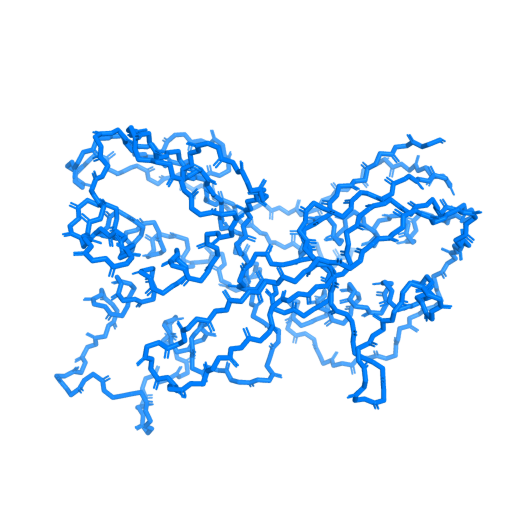 -10.024 1.00 96.50 242 ILE A O 1
ATOM 1943 N N . GLY A 1 243 ? 2.312 12.122 -10.515 1.00 96.38 243 GLY A N 1
ATOM 1944 C CA . GLY A 1 243 ? 2.178 12.428 -11.930 1.00 96.38 243 GLY A CA 1
ATOM 1945 C C . GLY A 1 243 ? 2.220 11.170 -12.775 1.00 96.38 243 GLY A C 1
ATOM 1946 O O . GLY A 1 243 ? 1.820 10.099 -12.316 1.00 96.38 243 GLY A O 1
ATOM 1947 N N . GLU A 1 244 ? 2.704 11.306 -14.001 1.00 98.00 244 GLU A N 1
ATOM 1948 C CA . GLU A 1 244 ? 2.708 10.232 -14.989 1.00 98.00 244 GLU A CA 1
ATOM 1949 C C . GLU A 1 244 ? 4.118 9.958 -15.518 1.00 98.00 244 GLU A C 1
ATOM 1951 O O . GLU A 1 244 ? 4.936 10.870 -15.671 1.00 98.00 244 GLU A O 1
ATOM 1956 N N . ILE A 1 245 ? 4.389 8.685 -15.798 1.00 98.19 245 ILE A N 1
ATOM 1957 C CA . ILE A 1 245 ? 5.632 8.192 -16.395 1.00 98.19 245 ILE A CA 1
ATOM 1958 C C . ILE A 1 245 ? 5.246 7.257 -17.538 1.00 98.19 245 ILE A C 1
ATOM 1960 O O . ILE A 1 245 ? 4.447 6.346 -17.332 1.00 98.19 245 ILE A O 1
ATOM 1964 N N . VAL A 1 246 ? 5.817 7.454 -18.722 1.00 98.50 246 VAL A N 1
ATOM 1965 C CA . VAL A 1 246 ? 5.684 6.522 -19.849 1.00 98.50 246 VAL A CA 1
ATOM 1966 C C . VAL A 1 246 ? 6.960 5.698 -19.943 1.00 98.50 246 VAL A C 1
ATOM 1968 O O . VAL A 1 246 ? 8.059 6.257 -19.897 1.00 98.50 246 VAL A O 1
ATOM 1971 N N . ILE A 1 247 ? 6.801 4.377 -20.020 1.00 98.44 247 ILE A N 1
ATOM 1972 C CA . ILE A 1 247 ? 7.894 3.419 -20.177 1.00 98.44 247 ILE A CA 1
ATOM 1973 C C . ILE A 1 247 ? 7.649 2.613 -21.453 1.00 98.44 247 ILE A C 1
ATOM 1975 O O . ILE A 1 247 ? 6.595 1.990 -21.586 1.00 98.44 247 ILE A O 1
ATOM 1979 N N . ASP A 1 248 ? 8.635 2.611 -22.343 1.00 98.19 248 ASP A N 1
ATOM 1980 C CA . ASP A 1 248 ? 8.683 1.819 -23.576 1.00 98.19 248 ASP A CA 1
ATOM 1981 C C . ASP A 1 248 ? 9.694 0.666 -23.410 1.00 98.19 248 ASP A C 1
ATOM 1983 O O . ASP A 1 248 ? 10.350 0.552 -22.372 1.00 98.19 248 ASP A O 1
ATOM 1987 N N . ASP A 1 249 ? 9.837 -0.176 -24.435 1.00 97.62 249 ASP A N 1
ATOM 1988 C CA . ASP A 1 249 ? 10.817 -1.270 -24.512 1.00 97.62 249 ASP A CA 1
ATOM 1989 C C . ASP A 1 249 ? 10.714 -2.317 -23.384 1.00 97.62 249 ASP A C 1
ATOM 1991 O O . ASP A 1 249 ? 11.714 -2.913 -22.969 1.00 97.62 249 ASP A O 1
ATOM 1995 N N . LEU A 1 250 ? 9.505 -2.556 -22.867 1.00 98.12 250 LEU A N 1
ATOM 1996 C CA . LEU A 1 250 ? 9.254 -3.600 -21.872 1.00 98.12 250 LEU A CA 1
ATOM 1997 C C . LEU A 1 250 ? 9.217 -4.985 -22.523 1.00 98.12 250 LEU A C 1
ATOM 1999 O O . LEU A 1 250 ? 8.472 -5.225 -23.474 1.00 98.12 250 LEU A O 1
ATOM 2003 N N . ASP A 1 251 ? 9.965 -5.922 -21.954 1.00 97.00 251 ASP A N 1
ATOM 2004 C CA . ASP A 1 251 ? 9.737 -7.348 -22.134 1.00 97.00 251 ASP A CA 1
ATOM 2005 C C . ASP A 1 251 ? 8.639 -7.849 -21.173 1.00 97.00 251 ASP A C 1
ATOM 2007 O O . ASP A 1 251 ? 8.072 -7.096 -20.368 1.00 97.00 251 ASP A O 1
ATOM 2011 N N . LYS A 1 252 ? 8.287 -9.133 -21.292 1.00 96.12 252 LYS A N 1
ATOM 2012 C CA . LYS A 1 252 ? 7.218 -9.737 -20.484 1.00 96.12 252 LYS A CA 1
ATOM 2013 C C . LYS A 1 252 ? 7.540 -9.726 -18.989 1.00 96.12 252 LYS A C 1
ATOM 2015 O O . LYS A 1 252 ? 6.646 -9.440 -18.195 1.00 96.12 252 LYS A O 1
ATOM 2020 N N . ASP A 1 253 ? 8.791 -9.979 -18.619 1.00 95.62 253 ASP A N 1
ATOM 2021 C CA . ASP A 1 253 ? 9.215 -10.091 -17.222 1.00 95.62 253 ASP A CA 1
ATOM 2022 C C . ASP A 1 253 ? 9.224 -8.716 -16.538 1.00 95.62 253 ASP A C 1
ATOM 2024 O O . ASP A 1 253 ? 8.764 -8.569 -15.402 1.00 95.62 253 ASP A O 1
ATOM 2028 N N . SER A 1 254 ? 9.680 -7.678 -17.245 1.00 97.56 254 SER A N 1
ATOM 2029 C CA . SER A 1 254 ? 9.601 -6.283 -16.813 1.00 97.56 254 SER A CA 1
ATOM 2030 C C . SER A 1 254 ? 8.159 -5.817 -16.664 1.00 97.56 254 SER A C 1
ATOM 2032 O O . SER A 1 254 ? 7.824 -5.177 -15.665 1.00 97.56 254 SER A O 1
ATOM 2034 N N . TYR A 1 255 ? 7.287 -6.145 -17.623 1.00 97.69 255 TYR A N 1
ATOM 2035 C CA . TYR A 1 255 ? 5.863 -5.819 -17.536 1.00 97.69 255 TYR A CA 1
ATOM 2036 C C . TYR A 1 255 ? 5.202 -6.511 -16.335 1.00 97.69 255 TYR A C 1
ATOM 2038 O O . TYR A 1 255 ? 4.527 -5.850 -15.542 1.00 97.69 255 TYR A O 1
ATOM 2046 N N . GLU A 1 256 ? 5.438 -7.813 -16.145 1.00 96.62 256 GLU A N 1
ATOM 2047 C CA . GLU A 1 256 ? 4.933 -8.563 -14.990 1.00 96.62 256 GLU A CA 1
ATOM 2048 C C . GLU A 1 256 ? 5.423 -7.945 -13.676 1.00 96.62 256 GLU A C 1
ATOM 2050 O O . GLU A 1 256 ? 4.629 -7.735 -12.754 1.00 96.62 256 GLU A O 1
ATOM 2055 N N . LEU A 1 257 ? 6.706 -7.572 -13.594 1.00 97.31 257 LEU A N 1
ATOM 2056 C CA . LEU A 1 257 ? 7.244 -6.893 -12.420 1.00 97.31 257 LEU A CA 1
ATOM 2057 C C . LEU A 1 257 ? 6.516 -5.570 -12.158 1.00 97.31 257 LEU A C 1
ATOM 2059 O O . LEU A 1 257 ? 6.163 -5.297 -11.013 1.00 97.31 257 LEU A O 1
ATOM 2063 N N . LEU A 1 258 ? 6.238 -4.755 -13.179 1.00 97.88 258 LEU A N 1
ATOM 2064 C CA . LEU A 1 258 ? 5.463 -3.523 -12.991 1.00 97.88 258 LEU A CA 1
ATOM 2065 C C . LEU A 1 258 ? 4.056 -3.810 -12.461 1.00 97.88 258 LEU A C 1
ATOM 2067 O O . LEU A 1 258 ? 3.614 -3.133 -11.532 1.00 97.88 258 LEU A O 1
ATOM 2071 N N . LYS A 1 259 ? 3.374 -4.837 -12.978 1.00 97.62 259 LYS A N 1
ATOM 2072 C CA . LYS A 1 259 ? 2.049 -5.255 -12.487 1.00 97.62 259 LYS A CA 1
ATOM 2073 C C . LYS A 1 259 ? 2.091 -5.739 -11.036 1.00 97.62 259 LYS A C 1
ATOM 2075 O O . LYS A 1 259 ? 1.202 -5.394 -10.260 1.00 97.62 259 LYS A O 1
ATOM 2080 N N . ILE A 1 260 ? 3.160 -6.418 -10.617 1.00 97.62 260 ILE A N 1
ATOM 2081 C CA . ILE A 1 260 ? 3.407 -6.688 -9.191 1.00 97.62 260 ILE A CA 1
ATOM 2082 C C . ILE A 1 260 ? 3.545 -5.369 -8.419 1.00 97.62 260 ILE A C 1
ATOM 2084 O O . ILE A 1 260 ? 2.998 -5.240 -7.328 1.00 97.62 260 ILE A O 1
ATOM 2088 N N . GLY A 1 261 ? 4.235 -4.371 -8.976 1.00 97.81 261 GLY A N 1
ATOM 2089 C CA . GLY A 1 261 ? 4.369 -3.031 -8.395 1.00 97.81 261 GLY A CA 1
ATOM 2090 C C . GLY A 1 261 ? 3.042 -2.297 -8.182 1.00 97.81 261 GLY A C 1
ATOM 2091 O O . GLY A 1 261 ? 2.897 -1.592 -7.185 1.00 97.81 261 GLY A O 1
ATOM 2092 N N . GLU A 1 262 ? 2.058 -2.495 -9.057 1.00 97.38 262 GLU A N 1
ATOM 2093 C CA . GLU A 1 262 ? 0.687 -1.997 -8.871 1.00 97.38 262 GLU A CA 1
ATOM 2094 C C . GLU A 1 262 ? 0.005 -2.655 -7.662 1.00 97.38 262 GLU A C 1
ATOM 2096 O O . GLU A 1 262 ? -0.621 -1.973 -6.846 1.00 97.38 262 GLU A O 1
ATOM 2101 N N . LEU A 1 263 ? 0.217 -3.960 -7.471 1.00 97.25 263 LEU A N 1
ATOM 2102 C CA . LEU A 1 263 ? -0.310 -4.708 -6.331 1.00 97.25 263 LEU A CA 1
ATOM 2103 C C . LEU A 1 263 ? 0.391 -4.343 -5.013 1.00 97.25 263 LEU A C 1
ATOM 2105 O O . LEU A 1 263 ? -0.280 -4.043 -4.027 1.00 97.25 263 LEU A O 1
ATOM 2109 N N . ILE A 1 264 ? 1.726 -4.318 -4.970 1.00 97.69 264 ILE A N 1
ATOM 2110 C CA . ILE A 1 264 ? 2.498 -4.168 -3.721 1.00 97.69 264 ILE A CA 1
ATOM 2111 C C . ILE A 1 264 ? 2.908 -2.724 -3.414 1.00 97.69 264 ILE A C 1
ATOM 2113 O O . ILE A 1 264 ? 3.434 -2.460 -2.330 1.00 97.69 264 ILE A O 1
ATOM 2117 N N . GLY A 1 265 ? 2.683 -1.789 -4.339 1.00 97.69 265 GLY A N 1
ATOM 2118 C CA . GLY A 1 265 ? 3.146 -0.400 -4.289 1.00 97.69 265 GLY A CA 1
ATOM 2119 C C . GLY A 1 265 ? 4.650 -0.239 -4.556 1.00 97.69 265 GLY A C 1
ATOM 2120 O O . GLY A 1 265 ? 5.409 -1.206 -4.618 1.00 97.69 265 GLY A O 1
ATOM 2121 N N . ILE A 1 266 ? 5.124 1.009 -4.626 1.00 97.38 266 ILE A N 1
ATOM 2122 C CA . ILE A 1 266 ? 6.514 1.347 -4.992 1.00 97.38 266 ILE A CA 1
ATOM 2123 C C . ILE A 1 266 ? 7.1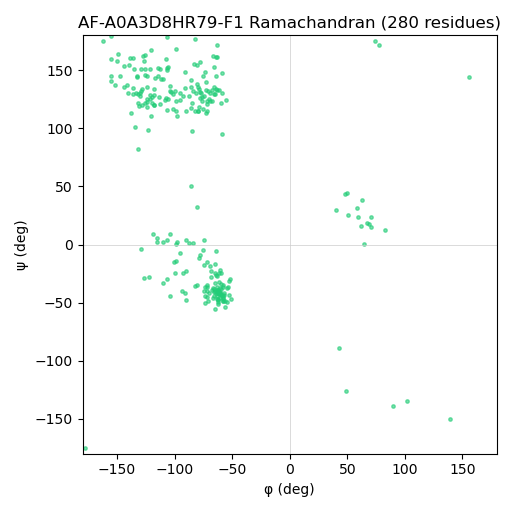17 2.371 -4.017 1.00 97.38 266 ILE A C 1
ATOM 2125 O O . ILE A 1 266 ? 6.451 3.267 -3.516 1.00 97.38 266 ILE A O 1
ATOM 2129 N N . GLY A 1 267 ? 8.406 2.256 -3.709 1.00 95.75 267 GLY A N 1
ATOM 2130 C CA . GLY A 1 267 ? 9.158 3.222 -2.906 1.00 95.75 267 GLY A CA 1
ATOM 2131 C C . GLY A 1 267 ? 9.146 2.943 -1.402 1.00 95.75 267 GLY A C 1
ATOM 2132 O O . GLY A 1 267 ? 9.339 1.816 -0.949 1.00 95.75 267 GLY A O 1
ATOM 2133 N N . LYS A 1 268 ? 9.000 3.987 -0.589 1.00 94.00 268 LYS A N 1
ATOM 2134 C CA . LYS A 1 268 ? 9.031 3.917 0.875 1.00 94.00 268 LYS A CA 1
ATOM 2135 C C . LYS A 1 268 ? 7.672 4.244 1.473 1.00 94.00 268 LYS A C 1
ATOM 2137 O O . LYS A 1 268 ? 6.941 5.078 0.956 1.00 94.00 268 LYS A O 1
ATOM 2142 N N . GLN A 1 269 ? 7.418 3.649 2.641 1.00 94.12 269 GLN A N 1
ATOM 2143 C CA . GLN A 1 269 ? 6.243 3.916 3.476 1.00 94.12 269 GLN A CA 1
ATOM 2144 C C . GLN A 1 269 ? 4.905 3.554 2.813 1.00 94.12 269 GLN A C 1
ATOM 2146 O O . GLN A 1 269 ? 3.887 4.208 3.024 1.00 94.12 269 GLN A O 1
ATOM 2151 N N . CYS A 1 270 ? 4.882 2.444 2.077 1.00 96.31 270 CYS A N 1
ATOM 2152 C CA . CYS A 1 270 ? 3.641 1.879 1.544 1.00 96.31 270 CYS A CA 1
ATOM 2153 C C . CYS A 1 270 ? 2.696 1.392 2.655 1.00 96.31 270 CYS A C 1
ATOM 2155 O O . CYS A 1 270 ? 1.483 1.475 2.507 1.00 96.31 270 CYS A O 1
ATOM 2157 N N . SER A 1 271 ? 3.216 1.057 3.842 1.00 95.50 271 SER A N 1
ATOM 2158 C CA . SER A 1 271 ? 2.402 0.850 5.050 1.00 95.50 271 SER A CA 1
ATOM 2159 C C . SER A 1 271 ? 1.663 2.105 5.540 1.00 95.50 271 SER A C 1
ATOM 2161 O O . SER A 1 271 ? 0.886 2.005 6.478 1.00 95.50 271 SER A O 1
ATOM 2163 N N . PHE A 1 272 ? 1.881 3.280 4.933 1.00 95.38 272 PHE A N 1
ATOM 2164 C CA . PHE A 1 272 ? 1.082 4.504 5.110 1.00 95.38 272 PHE A CA 1
ATOM 2165 C C . PHE A 1 272 ? 0.196 4.817 3.888 1.00 95.38 272 PHE A C 1
ATOM 2167 O O . PHE A 1 272 ? -0.440 5.867 3.855 1.00 95.38 272 PHE A O 1
ATOM 2174 N N . GLY A 1 273 ? 0.177 3.944 2.878 1.00 96.56 273 GLY A N 1
A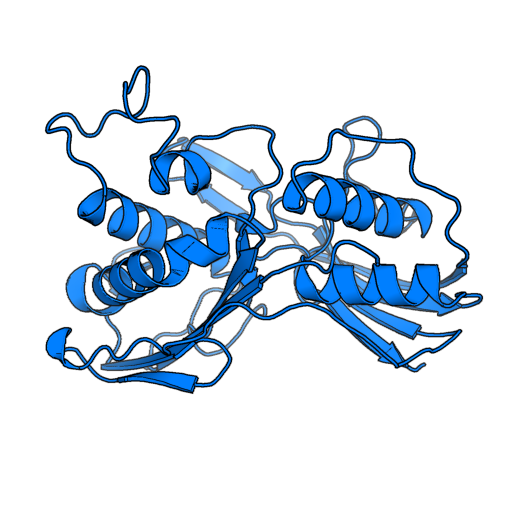TOM 2175 C CA . GLY A 1 273 ? -0.543 4.112 1.613 1.00 96.56 273 GLY A CA 1
ATOM 2176 C C . GLY A 1 273 ? 0.177 4.953 0.561 1.00 96.56 273 GLY A C 1
ATOM 2177 O O . GLY A 1 273 ? -0.433 5.344 -0.429 1.00 96.56 273 GLY A O 1
ATOM 2178 N N . LEU A 1 274 ? 1.467 5.248 0.754 1.00 97.00 274 LEU A N 1
ATOM 2179 C CA . LEU A 1 274 ? 2.291 5.921 -0.255 1.00 97.00 274 LEU A CA 1
ATOM 2180 C C . LEU A 1 274 ? 2.727 4.952 -1.360 1.00 97.00 274 LEU A C 1
ATOM 2182 O O . LEU A 1 274 ? 2.794 3.742 -1.138 1.00 97.00 274 LEU A O 1
ATOM 2186 N N . GLY A 1 275 ? 3.063 5.485 -2.534 1.00 97.62 275 GLY A N 1
ATOM 2187 C CA . GLY A 1 275 ? 3.556 4.691 -3.655 1.00 97.62 275 GLY A CA 1
ATOM 2188 C C . GLY A 1 275 ? 2.519 3.800 -4.334 1.00 97.62 275 GLY A C 1
ATOM 2189 O O . GLY A 1 275 ? 2.903 2.795 -4.931 1.00 97.62 275 GLY A O 1
ATOM 2190 N N . LYS A 1 276 ? 1.226 4.122 -4.221 1.00 98.31 276 LYS A N 1
ATOM 2191 C CA . LYS A 1 276 ? 0.171 3.512 -5.036 1.00 98.31 276 LYS A CA 1
ATOM 2192 C C . LYS A 1 276 ? 0.341 4.003 -6.468 1.00 98.31 276 LYS A C 1
ATOM 2194 O O . LYS A 1 276 ? 0.443 5.210 -6.698 1.00 98.31 276 LYS A O 1
ATOM 2199 N N . ILE A 1 277 ? 0.342 3.069 -7.407 1.00 98.44 277 ILE A N 1
ATOM 2200 C CA . ILE A 1 277 ? 0.382 3.364 -8.834 1.00 98.44 277 ILE A CA 1
ATOM 2201 C C . ILE A 1 277 ? -0.784 2.684 -9.541 1.00 98.44 277 ILE A C 1
ATOM 2203 O O . ILE A 1 277 ? -1.368 1.754 -8.989 1.00 98.44 277 ILE A O 1
ATOM 2207 N N . THR A 1 278 ? -1.082 3.128 -10.753 1.00 98.12 278 THR A N 1
ATOM 2208 C CA . THR A 1 278 ? -1.868 2.368 -11.727 1.00 98.12 278 THR A CA 1
ATOM 2209 C C . THR A 1 278 ? -1.103 2.257 -13.035 1.00 98.12 278 THR A C 1
ATOM 2211 O O . THR A 1 278 ? -0.282 3.122 -13.356 1.00 98.12 278 THR A O 1
ATOM 2214 N N . ILE A 1 279 ? -1.347 1.180 -13.779 1.00 97.38 279 ILE A N 1
ATOM 2215 C CA . ILE A 1 279 ? -0.685 0.895 -15.054 1.00 97.38 279 ILE A CA 1
ATOM 2216 C C . ILE A 1 279 ? -1.741 0.712 -16.134 1.00 97.38 279 ILE A C 1
ATOM 2218 O O . ILE A 1 279 ? -2.585 -0.180 -16.053 1.00 97.38 279 ILE A O 1
ATOM 2222 N N . CYS A 1 280 ? -1.644 1.518 -17.188 1.00 95.44 280 CYS A N 1
ATOM 2223 C CA . CYS A 1 280 ? -2.443 1.366 -18.399 1.00 95.44 280 CYS A CA 1
ATOM 2224 C C . CYS A 1 280 ? -1.539 1.169 -19.619 1.00 95.44 280 CYS A C 1
ATOM 2226 O O . CYS A 1 280 ? -0.397 1.633 -19.646 1.00 95.44 280 CYS A O 1
ATOM 2228 N N . LYS A 1 281 ? -2.051 0.457 -20.626 1.00 93.00 281 LYS A N 1
ATOM 2229 C CA . LYS A 1 281 ? -1.396 0.361 -21.936 1.00 93.00 281 LYS A CA 1
ATOM 2230 C C . LYS A 1 281 ? -1.407 1.750 -22.578 1.00 93.00 281 LYS A C 1
ATOM 2232 O O . LYS A 1 281 ? -2.428 2.434 -22.487 1.00 93.00 281 LYS A O 1
ATOM 2237 N N . ALA A 1 282 ? -0.281 2.163 -23.153 1.00 81.81 282 ALA A N 1
ATOM 2238 C CA . ALA A 1 282 ? -0.089 3.495 -23.727 1.00 81.81 282 ALA A CA 1
ATOM 2239 C C . ALA A 1 282 ? 0.206 3.442 -25.224 1.00 81.81 282 ALA A C 1
ATOM 2241 O O . ALA A 1 282 ? 0.696 2.390 -25.689 1.00 81.81 282 ALA A O 1
#

Sequence (282 aa):
MTDALEFCKISVLARDSFKPPFFIGSSVRGALGHALKSIVCIKDTAQCNGCEFAKSCVFFDFYECKNVYHNFRFDFELGMPRYDFGIFLFGKEVENAPVILAALHKMLCEIGLKSSDKTLRFKEIFIFVNDEFCFGGKDSSNIKMPLEFGERFGTNDFAPRVKITLITPLRIKKNNVFVLDSSLEVGDIFRSIYQRKLAILGKERDKMPFFSGTITAKNLRYVELYRKSYTQKTAMNLGGLIGEIVIDDLDKDSYELLKIGELIGIGKQCSFGLGKITICKA

Secondary structure (DSSP, 8-state):
-----EEEEEEEEEE-SPPPPS--HHHHHHHHHHHHHHHH---TT---TT-TTGGG-HHIIIII--SS--SEEEE--TT-SS--EEEEEEGGGGGGHHHHHHHHHIIIIII-EEETTEEE--SEEEEEETTEEEEESS-GGG----S---EE-------SSEEEEEEEEE--EETTEEPPGGG--HHHHHHHHHHHHHHHTTPPP-PPPP---EEEEEEEEEE--EEE-TTT-SEEE--EEEEEEEEES--HHHHHHHHHHHHH--SS-GGGTTT-EEEEE-

Foldseek 3Di:
DPPFKKKKKKKKFFDDQDFDAQACLVQVLVLLLVLLLVQQPPDPVSDQVVDPCLVVRPSNLLPVDPPALRQKFKADFGRDRGPIIMMMGIAPCLVVVVSSVSSVLCSAQPPATDDDPDGDHGQWMWMDMVNHTADIGRDPVSGDDDPDRMDTDDDPDDAQKKKKFFRFFAWAADPNHTDDPVRDFPVSFLLQLVQSSCRSVVHDDDDDDDWDKGFPDDDKDKDWDWDCDPVPRDIDTPIHIGGMTMIHRGDPVNRSSVVSCQVSFGHPDSNSVGRHMDMDHD

=== Feature glossary ===
Legend for the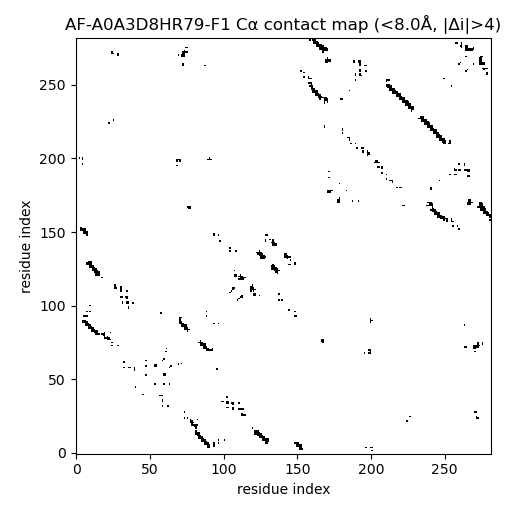 data blocks above and below:

— What the protein is —

The amino-acid sequence is the protein's primary structure: the linear order of residues from the N-terminus to the C-terminus, written in one-letter code. Everything else here — the 3D coordinates, the secondary structure, the domain annotations — is ultimately a consequence of this string.

Database cross-references. InterPro integrates a dozen domain/family signature databases into unified entries with residue-range hits. GO terms attach function/process/location labels with evidence codes. CATH codes position the fold in a four-level structural taxonomy. Organism is the NCBI-taxonomy species name.

— Where its atoms are —

The mmCIF block holds the 3D Cartesian coordinates of each backbone atom (N, Cα, C, O) in ångströms. mmCIF is the PDB's canonical archive format — a tagged-loop text representation of the atomic model.

The six renders are orthographic views along the three Cartesian axes in both directions. Representation (cartoon, sticks, or surface) and color scheme (sequence-rainbow or by-chain) vary across proteins so the training set covers all the common visualization conventions.

— Local backbone conformation —

Secondary structure is the local, repeating backbone conformation. DSSP classifies it into eight states by reading the hydrogen-bond network: three helix types (H, G, I), two β types (E, B), two non-regular types (T, S), and unstructured coil (-).

SS3 is a coarse helix/strand/coil call (letters a/b/c) made by the P-SEA algorithm from inter-Cα distances and dihedrals. It is less detailed than DSSP but needs only Cα positions.

Backbone dihedral angles. Every residue except chain termini has a φ (preceding-C → N → Cα → C) and a ψ (N → Cα → C → next-N). They are reported in degrees following the IUPAC sign convention. Secondary structure is essentially a statement about which (φ, ψ) basin each residue occupies.

— Global shape and packing —

The geometric summary reports three shape descriptors. Rg (radius of gyration) measures how spread out the Cα atoms are about their centre of mass; compact globular proteins have small Rg, elongated or unfolded ones large. Cα contacts (<8 Å, |i−j|>4) count long-range residue pairs in spatial proximity — high for tightly packed folds, near zero for rods or random coil. The bounding-box extents give the protein's footprint along x, y, z in Å.

Solvent accessibility: the surface area of each residue that a 1.4 Å water probe can touch, in Å². When only backbone atoms are present the absolute values are lower than full-atom SASA (side chains contribute most of the area) and are flagged as backbone-only.

Plot images: a contact map (which residues are close in 3D, as an N×N binary image), a Ramachandran scatter (backbone torsion angles, revealing secondary-structure composition at a glan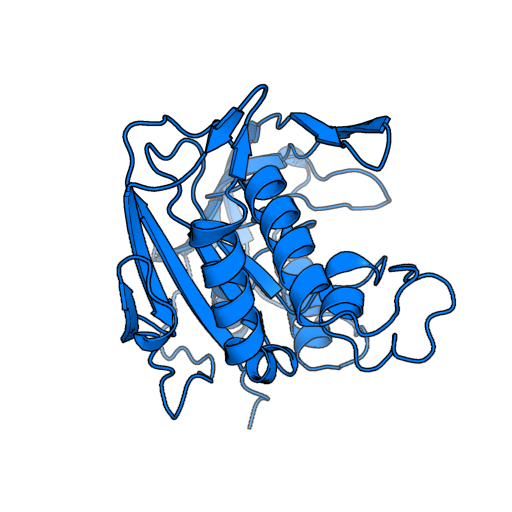ce), and — for AlphaFold structures — a PAE heatmap (pairwise prediction confidence).

— Structural neighborhood —

Foldseek's 3Di representation compresses backbone geometry into a per-residue letter drawn from a learned twenty-state alphabet. It captures the tertiary interaction pattern around each residue — which residues are packed against it in space, regardless of where they are in sequence.

Structural nearest neighbors (via Foldseek easy-search vs the PDB). Reported per hit: target PDB id, E-value, and alignment TM-score. A TM-score above ~0.5 is the conventional threshold for 'same fold'.

— Confidence and disorder —

pLDDT (predicted Local Distance Difference Test) is AlphaFold's per-residue confidence score, ranging from 0 to 100. Values above 90 indicate high confidence (typically well-packed cores); 70–90 is confident; 50–70 low confidence; below 50 usually means the region is disordered or the prediction is unreliable there. AlphaFold stores pLDDT in the mmCIF B-factor column.

For experimental (PDB) structures, the B-factor (temperature factor) quantifies the positional spread of each atom in the crystal — a combination of thermal vibration and static disorder — in units of Å². High B-factors mark flexible loops or poorly resolved regions; low B-factors mark the rigid, well-ordered core.

Predicted Aligned Error (PAE) is an AlphaFold confidence matrix: entry (i, j) is the expected error in the position of residue j, in ångströms, when the prediction is superimposed on the true structure at residue i. Low PAE within a block of residues means that block is internally rigid and well-predicted; high PAE between two blocks means their relative placement is uncertain even if each block individually is confident.